Protein AF-C0FP58-F1 (afdb_monomer)

Mean predicted aligned error: 7.95 Å

pLDDT: mean 87.61, std 9.43, range [41.44, 96.5]

Organism: NCBI:txid622312

Structure (mmCIF, N/CA/C/O backbone):
data_AF-C0FP58-F1
#
_entry.id   AF-C0FP58-F1
#
loop_
_atom_site.group_PDB
_atom_site.id
_atom_site.type_symbol
_atom_site.label_atom_id
_atom_site.label_alt_id
_atom_site.label_comp_id
_atom_site.label_asym_id
_atom_site.label_entity_id
_atom_site.label_seq_id
_atom_site.pdbx_PDB_ins_code
_atom_site.Cartn_x
_atom_site.Cartn_y
_atom_site.Cartn_z
_atom_site.occupancy
_atom_site.B_iso_or_equiv
_atom_site.auth_seq_id
_atom_site.auth_comp_id
_atom_site.auth_asym_id
_atom_site.auth_atom_id
_atom_site.pdbx_PDB_model_num
ATOM 1 N N . MET A 1 1 ? -22.885 24.384 50.754 1.00 52.69 1 MET A N 1
ATOM 2 C CA . MET A 1 1 ? -21.651 23.699 50.292 1.00 52.69 1 MET A CA 1
ATOM 3 C C . MET A 1 1 ? -21.884 22.272 49.754 1.00 52.69 1 MET A C 1
ATOM 5 O O . MET A 1 1 ? -20.914 21.621 49.394 1.00 52.69 1 MET A O 1
ATOM 9 N N . PHE A 1 2 ? -23.131 21.779 49.654 1.00 57.00 2 PHE A N 1
ATOM 10 C CA . PHE A 1 2 ? -23.442 20.467 49.050 1.00 57.00 2 PHE A CA 1
ATOM 11 C C . PHE A 1 2 ? -23.624 20.533 47.520 1.00 57.00 2 PHE A C 1
ATOM 13 O O . PHE A 1 2 ? -23.069 19.703 46.813 1.00 57.00 2 PHE A O 1
ATOM 20 N N . PHE A 1 3 ? -24.275 21.581 47.000 1.00 56.25 3 PHE A N 1
ATOM 21 C CA . PHE A 1 3 ? -24.519 21.758 45.558 1.00 56.25 3 PHE A CA 1
ATOM 22 C C . PHE A 1 3 ? -23.245 21.830 44.697 1.00 56.25 3 PHE A C 1
ATOM 24 O O . PHE A 1 3 ? -23.167 21.179 43.664 1.00 56.25 3 PHE A O 1
ATOM 31 N N . LEU A 1 4 ? -22.209 22.547 45.146 1.00 57.72 4 LEU A N 1
ATOM 32 C CA . LEU A 1 4 ? -20.925 22.640 44.429 1.00 57.72 4 LEU A CA 1
ATOM 33 C C . LEU A 1 4 ? -20.188 21.294 44.333 1.00 57.72 4 LEU A C 1
ATOM 35 O O . LEU A 1 4 ? -19.531 21.022 43.336 1.00 57.72 4 LEU A O 1
ATOM 39 N N . LYS A 1 5 ? -20.301 20.435 45.355 1.00 60.06 5 LYS A N 1
ATOM 40 C CA . LYS A 1 5 ? -19.677 19.104 45.329 1.00 60.06 5 LYS A CA 1
ATOM 41 C C . LYS A 1 5 ? -20.400 18.153 44.379 1.00 60.06 5 LYS A C 1
ATOM 43 O O . LYS A 1 5 ? -19.745 17.311 43.777 1.00 60.06 5 LYS A O 1
ATOM 48 N N . GLN A 1 6 ? -21.716 18.300 44.244 1.00 60.84 6 GLN A N 1
ATOM 49 C CA . GLN A 1 6 ? -22.527 17.466 43.364 1.00 60.84 6 GLN A CA 1
ATOM 50 C C . GLN A 1 6 ? -22.340 17.838 41.891 1.00 60.84 6 GLN A C 1
ATOM 52 O O . GLN A 1 6 ? -22.104 16.948 41.085 1.00 60.84 6 GLN A O 1
ATOM 57 N N . HIS A 1 7 ? -22.285 19.135 41.569 1.00 64.06 7 HIS A N 1
ATOM 58 C CA . HIS A 1 7 ? -21.921 19.595 40.224 1.00 64.06 7 HIS A CA 1
ATOM 59 C C . HIS A 1 7 ? -20.518 19.135 39.813 1.00 64.06 7 HIS A C 1
ATOM 61 O O . HIS A 1 7 ? -20.362 18.533 38.760 1.00 64.06 7 HIS A O 1
ATOM 67 N N . ASN A 1 8 ? -19.513 19.288 40.683 1.00 69.19 8 ASN A N 1
ATOM 68 C CA . ASN A 1 8 ? -18.166 18.794 40.381 1.00 69.19 8 ASN A CA 1
ATOM 69 C C . ASN A 1 8 ? -18.122 17.266 40.190 1.00 69.19 8 ASN A C 1
ATOM 71 O O . ASN A 1 8 ? -17.312 16.765 39.416 1.00 69.19 8 ASN A O 1
ATOM 75 N N . TYR A 1 9 ? -18.961 16.513 40.907 1.00 76.38 9 TYR A N 1
ATOM 76 C CA . TYR A 1 9 ? -19.061 15.061 40.759 1.00 76.38 9 TYR A CA 1
ATOM 77 C C . TYR A 1 9 ? -19.710 14.669 39.424 1.00 76.38 9 TYR A C 1
ATOM 79 O O . TYR A 1 9 ? -19.182 13.810 38.719 1.00 76.38 9 TYR A O 1
ATOM 87 N N . GLU A 1 10 ? -20.805 15.331 39.048 1.00 71.56 10 GLU A N 1
ATOM 88 C CA . GLU A 1 10 ? -21.488 15.135 37.764 1.00 71.56 10 GLU A CA 1
ATOM 89 C C . GLU A 1 10 ? -20.604 15.545 36.574 1.00 71.56 10 GLU A C 1
ATOM 91 O O . GLU A 1 10 ? -20.532 14.816 35.584 1.00 71.56 10 GLU A O 1
ATOM 96 N N . ASP A 1 11 ? -19.837 16.629 36.702 1.00 73.75 11 ASP A N 1
ATOM 97 C CA . ASP A 1 11 ? -18.872 17.064 35.688 1.00 73.75 11 ASP A CA 1
ATOM 98 C C . ASP A 1 11 ? -17.728 16.051 35.522 1.00 73.75 11 ASP A C 1
ATOM 100 O O . ASP A 1 11 ? -17.342 15.720 34.400 1.00 73.75 11 ASP A O 1
ATOM 104 N N . VAL A 1 12 ? -17.195 15.502 36.622 1.00 74.06 12 VAL A N 1
ATOM 105 C CA . VAL A 1 12 ? -16.165 14.447 36.576 1.00 74.06 12 VAL A CA 1
ATOM 106 C C . VAL A 1 12 ? -16.711 13.168 35.942 1.00 74.06 12 VAL A C 1
ATOM 108 O O . VAL A 1 12 ? -16.008 12.546 35.144 1.00 74.06 12 VAL A O 1
ATOM 111 N N . LEU A 1 13 ? -17.966 12.799 36.221 1.00 72.50 13 LEU A N 1
ATOM 112 C CA . LEU A 1 13 ? -18.634 11.685 35.544 1.00 72.50 13 LEU A CA 1
ATOM 113 C C . LEU A 1 13 ? -18.759 11.948 34.037 1.00 72.50 13 LEU A C 1
ATOM 115 O O . LEU A 1 13 ? -18.394 11.082 33.241 1.00 72.50 13 LEU A O 1
ATOM 119 N N . GLY A 1 14 ? -19.171 13.153 33.633 1.00 67.19 14 GLY A N 1
ATOM 120 C CA . GLY A 1 14 ? -19.232 13.558 32.224 1.00 67.19 14 GLY A CA 1
ATOM 121 C C . GLY A 1 14 ? -17.865 13.544 31.527 1.00 67.19 14 GLY A C 1
ATOM 122 O O . GLY A 1 14 ? -17.749 13.117 30.375 1.00 67.19 14 GLY A O 1
ATOM 123 N N . MET A 1 15 ? -16.797 13.920 32.238 1.00 73.69 15 MET A N 1
ATOM 124 C CA . MET A 1 15 ? -15.424 13.903 31.722 1.00 73.69 15 ME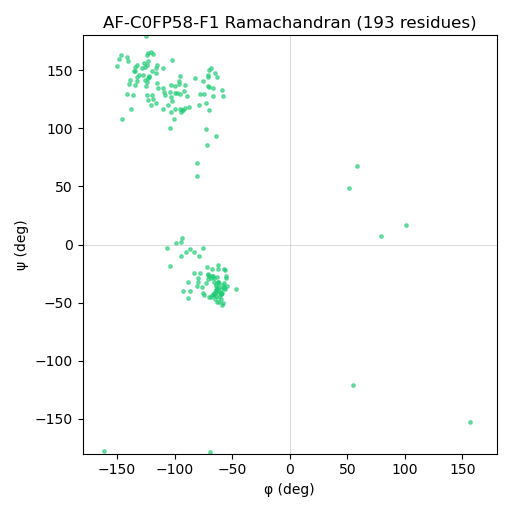T A CA 1
ATOM 125 C C . MET A 1 15 ? -14.907 12.492 31.419 1.00 73.69 15 MET A C 1
ATOM 127 O O . MET A 1 15 ? -14.092 12.335 30.507 1.00 73.69 15 MET A O 1
ATOM 131 N N . THR A 1 16 ? -15.387 11.452 32.112 1.00 69.38 16 THR A N 1
ATOM 132 C CA . THR A 1 16 ? -14.978 10.067 31.808 1.00 69.38 16 THR A CA 1
ATOM 133 C C . THR A 1 16 ? -15.374 9.635 30.391 1.00 69.38 16 THR A C 1
ATOM 135 O O . THR A 1 16 ? -14.606 8.934 29.731 1.00 69.38 16 THR A O 1
ATOM 138 N N . GLY A 1 17 ? -16.499 10.136 29.864 1.00 68.31 17 GLY A N 1
ATOM 139 C CA . GLY A 1 17 ? -16.924 9.889 28.481 1.00 68.31 17 GLY A CA 1
ATOM 140 C C . GLY A 1 17 ? -15.983 10.505 27.439 1.00 68.31 17 GLY A C 1
ATOM 141 O O . GLY A 1 17 ? -15.744 9.915 26.385 1.00 68.31 17 GLY A O 1
ATOM 142 N N . LEU A 1 18 ? -15.362 11.647 27.752 1.00 72.88 18 LEU A N 1
ATOM 143 C CA . LEU A 1 18 ? -14.390 12.303 26.868 1.00 72.88 18 LEU A CA 1
ATOM 144 C C . LEU A 1 18 ? -13.064 11.534 26.776 1.00 72.88 18 LEU A C 1
ATOM 146 O O . LEU A 1 18 ? -12.370 11.620 25.761 1.00 72.88 18 LEU A O 1
ATOM 150 N N . ILE A 1 19 ? -12.715 10.739 27.794 1.00 76.69 19 ILE A N 1
ATOM 151 C CA . ILE A 1 19 ? -11.528 9.871 27.755 1.00 76.69 19 ILE A CA 1
ATOM 152 C C . ILE A 1 19 ? -11.678 8.828 26.643 1.00 76.69 19 ILE A C 1
ATOM 154 O O . ILE A 1 19 ? -10.719 8.585 25.909 1.00 76.69 19 ILE A O 1
ATOM 158 N N . ALA A 1 20 ? -12.882 8.280 26.453 1.00 79.38 20 ALA A N 1
ATOM 159 C CA . ALA A 1 20 ? -13.157 7.298 25.406 1.00 79.38 20 ALA A CA 1
ATOM 160 C C . ALA A 1 20 ? -12.967 7.869 23.988 1.00 79.38 20 ALA A C 1
ATOM 162 O O . ALA A 1 20 ? -12.573 7.150 23.074 1.00 79.38 20 ALA A O 1
ATOM 163 N N . ILE A 1 21 ? -13.151 9.181 23.797 1.00 84.19 21 ILE A N 1
ATOM 164 C CA . ILE A 1 21 ? -12.878 9.849 22.514 1.00 84.19 21 ILE A CA 1
ATOM 165 C C . ILE A 1 21 ? -11.372 9.834 22.192 1.00 84.19 21 ILE A C 1
ATOM 167 O O . ILE A 1 21 ? -10.976 9.793 21.025 1.00 84.19 21 ILE A O 1
ATOM 171 N N . ARG A 1 22 ? -10.489 9.787 23.199 1.00 85.31 22 ARG A N 1
ATOM 172 C CA . ARG A 1 22 ? -9.040 9.683 22.951 1.00 85.31 22 ARG A CA 1
ATOM 173 C C . ARG A 1 22 ? -8.652 8.336 22.337 1.00 85.31 22 ARG A C 1
ATOM 175 O O . ARG A 1 22 ? -7.612 8.282 21.681 1.00 85.31 22 ARG A O 1
ATOM 182 N N . SER A 1 23 ? -9.481 7.294 22.474 1.00 88.06 23 SER A N 1
ATOM 183 C CA . SER A 1 23 ? -9.257 5.984 21.845 1.00 88.06 23 SER A CA 1
ATOM 184 C C . SER A 1 23 ? -9.113 6.090 20.325 1.00 88.06 23 SER A C 1
ATOM 186 O O . SER A 1 23 ? -8.232 5.445 19.761 1.00 88.06 23 SER A O 1
ATOM 188 N N . TYR A 1 24 ? -9.897 6.959 19.666 1.00 89.12 24 TYR A N 1
ATOM 189 C CA . TYR A 1 24 ? -9.759 7.205 18.225 1.00 89.12 24 TYR A CA 1
ATOM 190 C C . TYR A 1 24 ? -8.356 7.697 17.895 1.00 89.12 24 TYR A C 1
ATOM 192 O O . TYR A 1 24 ? -7.672 7.111 17.065 1.00 89.12 24 TYR A O 1
ATOM 200 N N . ARG A 1 25 ? -7.887 8.743 18.586 1.00 89.12 25 ARG A N 1
ATOM 201 C CA . ARG A 1 25 ? -6.561 9.302 18.317 1.00 89.12 25 ARG A CA 1
ATOM 202 C C . ARG A 1 25 ? -5.456 8.283 18.589 1.00 89.12 25 ARG A C 1
ATOM 204 O O . ARG A 1 25 ? -4.546 8.161 17.780 1.00 89.12 25 ARG A O 1
ATOM 211 N N . LYS A 1 26 ? -5.580 7.506 19.669 1.00 90.94 26 LYS A N 1
ATOM 212 C CA . LYS A 1 26 ? -4.622 6.449 20.014 1.00 90.94 26 LYS A CA 1
ATOM 213 C C . LYS A 1 26 ? -4.505 5.376 18.935 1.00 90.94 26 LYS A C 1
ATOM 215 O O . LYS A 1 26 ? -3.389 4.944 18.664 1.00 90.94 26 LYS A O 1
ATOM 220 N N . LEU A 1 27 ? -5.607 4.991 18.290 1.00 91.69 27 LEU A N 1
ATOM 221 C CA . LEU A 1 27 ? -5.569 4.072 17.151 1.00 91.69 27 LEU A CA 1
ATOM 222 C C . LEU A 1 27 ? -4.688 4.625 16.019 1.00 91.69 27 LEU A C 1
ATOM 224 O O . LEU A 1 27 ? -3.769 3.941 15.574 1.00 91.69 27 LEU A O 1
ATOM 228 N N . PHE A 1 28 ? -4.914 5.878 15.609 1.00 90.38 28 PHE A N 1
ATOM 229 C CA . PHE A 1 28 ? -4.113 6.521 14.558 1.00 90.38 28 PHE A CA 1
ATOM 230 C C . PHE A 1 28 ? -2.656 6.782 14.976 1.00 90.38 28 PHE A C 1
ATOM 232 O O . PHE A 1 28 ? -1.774 6.778 14.122 1.00 90.38 28 PHE A O 1
ATOM 239 N N . ASP A 1 29 ? -2.388 6.955 16.274 1.00 89.94 29 ASP A N 1
ATOM 240 C CA . ASP A 1 29 ? -1.029 7.070 16.822 1.00 89.94 29 ASP A CA 1
ATOM 241 C C . ASP A 1 29 ? -0.289 5.707 16.877 1.00 89.94 29 ASP A C 1
ATOM 243 O O . ASP A 1 29 ? 0.880 5.653 17.262 1.00 89.94 29 ASP A O 1
ATOM 247 N N . GLY A 1 30 ? -0.941 4.595 16.508 1.00 90.75 30 GLY A N 1
ATOM 248 C CA . GLY A 1 30 ? -0.315 3.271 16.437 1.00 90.75 30 GLY A CA 1
ATOM 249 C C . GLY A 1 30 ? -0.596 2.337 17.619 1.00 90.75 30 GLY A C 1
ATOM 250 O O . GLY A 1 30 ? 0.143 1.365 17.802 1.00 90.75 30 GLY A O 1
ATOM 251 N N . ALA A 1 31 ? -1.624 2.615 18.431 1.00 92.56 31 ALA A N 1
ATOM 252 C CA . ALA A 1 31 ? -2.043 1.779 19.562 1.00 92.56 31 ALA A CA 1
ATOM 253 C C . ALA A 1 31 ? -2.901 0.575 19.116 1.00 92.56 31 ALA A C 1
ATOM 255 O O . ALA A 1 31 ? -4.052 0.413 19.534 1.00 92.56 31 ALA A O 1
ATOM 256 N N . PHE A 1 32 ? -2.338 -0.266 18.250 1.00 94.25 32 PHE A N 1
ATOM 257 C CA . PHE A 1 32 ? -2.959 -1.488 17.739 1.00 94.25 32 PHE A CA 1
ATOM 258 C C . PHE A 1 32 ? -1.915 -2.581 17.488 1.00 94.25 32 PHE A C 1
ATOM 260 O O . PHE A 1 32 ? -0.718 -2.302 17.371 1.00 94.25 32 PHE A O 1
ATOM 267 N N . THR A 1 33 ? -2.382 -3.819 17.367 1.00 94.00 33 THR A N 1
ATOM 268 C CA . THR A 1 33 ? -1.621 -4.952 16.824 1.00 94.00 33 THR A CA 1
ATOM 269 C C . THR A 1 33 ? -2.339 -5.501 15.599 1.00 94.00 33 THR A C 1
ATOM 271 O O . THR A 1 33 ? -3.560 -5.401 15.502 1.00 94.00 33 THR A O 1
ATOM 274 N N . VAL A 1 34 ? -1.596 -6.047 14.640 1.00 94.25 34 VAL A N 1
ATOM 275 C CA . VAL A 1 34 ? -2.187 -6.733 13.484 1.00 94.25 34 VAL A CA 1
ATOM 276 C C . VAL A 1 34 ? -2.410 -8.188 13.894 1.00 94.25 34 VAL A C 1
ATOM 278 O O . VAL A 1 34 ? -1.461 -8.857 14.277 1.00 94.25 34 VAL A O 1
ATOM 281 N N . ASN A 1 35 ? -3.660 -8.650 13.894 1.00 91.88 35 ASN A N 1
ATOM 282 C CA . ASN A 1 35 ? -4.026 -10.002 14.329 1.00 91.88 35 ASN A CA 1
ATOM 283 C C . ASN A 1 35 ? -4.072 -11.000 13.173 1.00 91.88 35 ASN A C 1
ATOM 285 O O . ASN A 1 35 ? -3.710 -12.159 13.350 1.00 91.88 35 ASN A O 1
ATOM 289 N N . SER A 1 36 ? -4.587 -10.577 12.020 1.00 92.00 36 SER A N 1
ATOM 290 C CA . SER A 1 36 ? -4.663 -11.424 10.833 1.00 92.00 36 SER A CA 1
ATOM 291 C C . SER A 1 36 ? -4.572 -10.602 9.558 1.00 92.00 36 SER A C 1
ATOM 293 O O . SER A 1 36 ? -4.938 -9.420 9.522 1.00 92.00 36 SER A O 1
ATOM 295 N N . THR A 1 37 ? -4.089 -11.261 8.510 1.00 94.06 37 THR A N 1
ATOM 296 C CA . THR A 1 37 ? -4.056 -10.753 7.146 1.00 94.06 37 THR A CA 1
ATOM 297 C C . THR A 1 37 ? -4.774 -11.749 6.245 1.00 94.06 37 THR A C 1
ATOM 299 O O . THR A 1 37 ? -4.528 -12.953 6.288 1.00 94.06 37 THR A O 1
ATOM 302 N N . GLU A 1 38 ? -5.722 -11.260 5.457 1.00 93.44 38 GLU A N 1
ATOM 303 C CA . GLU A 1 38 ? -6.550 -12.092 4.586 1.00 93.44 38 GLU A CA 1
ATOM 304 C C . GLU A 1 38 ? -6.638 -11.439 3.214 1.00 93.44 38 GLU A C 1
ATOM 306 O O . GLU A 1 38 ? -6.827 -10.230 3.107 1.00 93.44 38 GLU A O 1
ATOM 311 N N . THR A 1 39 ? -6.520 -12.228 2.151 1.00 92.06 39 THR A N 1
ATOM 312 C CA . THR A 1 39 ? -6.810 -11.742 0.799 1.00 92.06 39 THR A CA 1
ATOM 313 C C . THR A 1 39 ? -8.199 -12.204 0.398 1.00 92.06 39 THR A C 1
ATOM 315 O O . THR A 1 39 ? -8.583 -13.345 0.650 1.00 92.06 39 THR A O 1
ATOM 318 N N . ASN A 1 40 ? -8.971 -11.307 -0.202 1.00 91.25 40 ASN A N 1
ATOM 319 C CA . ASN A 1 40 ? -10.341 -11.574 -0.603 1.00 91.25 40 ASN A CA 1
ATOM 320 C C . ASN A 1 40 ? -10.578 -11.110 -2.043 1.00 91.25 40 ASN A C 1
ATOM 322 O O . ASN A 1 40 ? -9.896 -10.217 -2.545 1.00 91.25 40 ASN A O 1
ATOM 326 N N . ILE A 1 41 ? -11.555 -11.728 -2.701 1.00 89.06 41 ILE A N 1
ATOM 327 C CA . ILE A 1 41 ? -12.029 -11.335 -4.025 1.00 89.06 41 ILE A CA 1
ATOM 328 C C . ILE A 1 41 ? -13.479 -10.898 -3.871 1.00 89.06 41 ILE A C 1
ATOM 330 O O . ILE A 1 41 ? -14.328 -11.672 -3.430 1.00 89.06 41 ILE A O 1
ATOM 334 N N . TYR A 1 42 ? -13.778 -9.663 -4.253 1.00 85.00 42 TYR A N 1
ATOM 335 C CA . TYR A 1 42 ? -15.135 -9.129 -4.246 1.00 85.00 42 TYR A CA 1
ATOM 336 C C . TYR A 1 42 ? -15.498 -8.613 -5.636 1.00 85.00 42 TYR A C 1
ATOM 338 O O . TYR A 1 42 ? -14.638 -8.437 -6.492 1.00 85.00 42 TYR A O 1
ATOM 346 N N . LYS A 1 43 ? -16.789 -8.410 -5.893 1.00 83.62 43 LYS A N 1
ATOM 347 C CA . LYS A 1 43 ? -17.251 -7.797 -7.141 1.00 83.62 43 LYS A CA 1
ATOM 348 C C . LYS A 1 43 ? -17.502 -6.320 -6.900 1.00 83.62 43 LYS A C 1
ATOM 350 O O . LYS A 1 43 ? -18.185 -5.968 -5.935 1.00 83.62 43 LYS A O 1
ATOM 355 N N . ASP A 1 44 ? -16.957 -5.473 -7.762 1.00 79.81 44 ASP A N 1
ATOM 356 C CA . ASP A 1 44 ? -17.274 -4.051 -7.749 1.00 79.81 44 ASP A CA 1
ATOM 357 C C . ASP A 1 44 ? -18.729 -3.795 -8.201 1.00 79.81 44 ASP A C 1
ATOM 359 O O . ASP A 1 44 ? -19.493 -4.715 -8.512 1.00 79.81 44 ASP A O 1
ATOM 363 N N . ARG A 1 45 ? -19.130 -2.519 -8.255 1.00 77.94 45 ARG A N 1
ATOM 364 C CA . ARG A 1 45 ? -20.480 -2.116 -8.692 1.00 77.94 45 ARG A CA 1
ATOM 365 C C . ARG A 1 45 ? -20.796 -2.502 -10.142 1.00 77.94 45 ARG A C 1
ATOM 367 O O . ARG A 1 45 ? -21.969 -2.599 -10.488 1.00 77.94 45 ARG A O 1
ATOM 374 N N . ASN A 1 46 ? -19.773 -2.730 -10.959 1.00 82.44 46 ASN A N 1
ATOM 375 C CA . ASN A 1 46 ? -19.880 -3.133 -12.357 1.00 82.44 46 ASN A CA 1
ATOM 376 C C . ASN A 1 46 ? -19.801 -4.662 -12.526 1.00 82.44 46 ASN A C 1
ATOM 378 O O . ASN A 1 46 ? -19.846 -5.163 -13.647 1.00 82.44 46 ASN A O 1
ATOM 382 N N . GLY A 1 47 ? -19.692 -5.417 -11.426 1.00 81.31 47 GLY A N 1
ATOM 383 C CA . GLY A 1 47 ? -19.563 -6.871 -11.437 1.00 81.31 47 GLY A CA 1
ATOM 384 C C . GLY A 1 47 ? -18.152 -7.378 -11.748 1.00 81.31 47 GLY A C 1
ATOM 385 O O . GLY A 1 47 ? -17.975 -8.590 -11.890 1.00 81.31 47 GLY A O 1
ATOM 386 N N . ILE A 1 48 ? -17.161 -6.488 -11.835 1.00 82.94 48 ILE A N 1
ATOM 387 C CA . ILE A 1 48 ? -15.768 -6.827 -12.122 1.00 82.94 48 ILE A CA 1
ATOM 388 C C . ILE A 1 48 ? -15.133 -7.384 -10.841 1.00 82.94 48 ILE A C 1
ATOM 390 O O . ILE A 1 48 ? -15.263 -6.766 -9.779 1.00 82.94 48 ILE A O 1
ATOM 394 N N . PRO A 1 49 ? -14.469 -8.554 -10.900 1.00 85.12 49 PRO A N 1
ATOM 395 C CA . PRO A 1 49 ? -13.762 -9.097 -9.752 1.00 85.12 49 PRO A CA 1
ATOM 396 C C . PRO A 1 49 ? -12.567 -8.20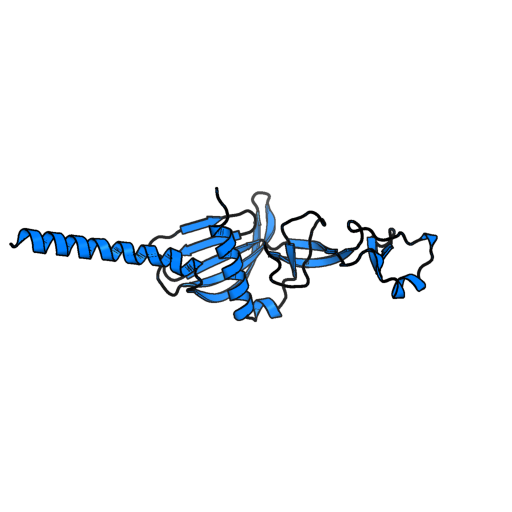7 -9.402 1.00 85.12 49 PRO A C 1
ATOM 398 O O . PRO A 1 49 ? -11.735 -7.905 -10.251 1.00 85.12 49 PRO A O 1
ATOM 401 N N . GLN A 1 50 ? -12.486 -7.814 -8.139 1.00 87.62 50 GLN A N 1
ATOM 402 C CA . GLN A 1 50 ? -11.414 -7.019 -7.559 1.00 87.62 50 GLN A CA 1
ATOM 403 C C . GLN A 1 50 ? -10.794 -7.789 -6.397 1.00 87.62 50 GLN A C 1
ATOM 405 O O . GLN A 1 50 ? -11.495 -8.487 -5.657 1.00 87.62 50 GLN A O 1
ATOM 410 N N . LYS A 1 51 ? -9.477 -7.662 -6.233 1.00 92.12 51 LYS A N 1
ATOM 411 C CA . LYS A 1 51 ? -8.739 -8.245 -5.110 1.00 92.12 51 LYS A CA 1
ATOM 412 C C . LYS A 1 51 ? -8.551 -7.206 -4.017 1.00 92.12 51 LYS A C 1
ATOM 414 O O . LYS A 1 51 ? -8.264 -6.044 -4.285 1.00 92.12 51 LYS A O 1
ATOM 419 N N . GLU A 1 52 ? -8.673 -7.636 -2.773 1.00 94.31 52 GLU A N 1
ATOM 420 C CA . GLU A 1 52 ? -8.400 -6.799 -1.613 1.00 94.31 52 GLU A CA 1
ATOM 421 C C . GLU A 1 52 ? -7.570 -7.541 -0.570 1.00 94.31 52 GLU A C 1
ATOM 423 O O . GLU A 1 52 ? -7.677 -8.758 -0.419 1.00 94.31 52 GLU A O 1
ATOM 428 N N . LEU A 1 53 ? -6.757 -6.788 0.164 1.00 94.94 53 LEU A N 1
ATOM 429 C CA . LEU A 1 53 ? -6.076 -7.237 1.369 1.00 94.94 53 LEU A CA 1
ATOM 430 C C . LEU A 1 53 ? -6.812 -6.670 2.581 1.00 94.94 53 LEU A C 1
ATOM 432 O O . LEU A 1 53 ? -7.040 -5.466 2.675 1.00 94.94 53 LEU A O 1
ATOM 436 N N . ILE A 1 54 ? -7.180 -7.539 3.510 1.00 95.62 54 ILE A N 1
ATOM 437 C CA . ILE A 1 54 ? -7.881 -7.209 4.743 1.00 95.62 54 ILE A CA 1
ATOM 438 C C . ILE A 1 54 ? -6.914 -7.423 5.901 1.00 95.62 54 ILE A C 1
ATOM 440 O O . ILE A 1 54 ? -6.477 -8.542 6.159 1.00 95.62 54 ILE A O 1
ATOM 444 N N . LEU A 1 55 ? -6.596 -6.344 6.608 1.00 96.06 55 LEU A N 1
ATOM 445 C CA . LEU A 1 55 ? -5.845 -6.378 7.856 1.00 96.06 55 LEU A CA 1
ATOM 446 C C . LEU A 1 55 ? -6.832 -6.260 9.015 1.00 96.06 55 LEU A C 1
ATOM 448 O O . LEU A 1 55 ? -7.511 -5.236 9.156 1.00 96.06 55 LEU A O 1
ATOM 452 N N . THR A 1 56 ? -6.909 -7.295 9.847 1.00 96.31 56 THR A N 1
ATOM 453 C CA . THR A 1 56 ? -7.676 -7.251 11.095 1.00 96.31 56 THR A CA 1
ATOM 454 C C . THR A 1 56 ? -6.758 -6.781 12.210 1.00 96.31 56 THR A C 1
ATOM 456 O O . THR A 1 56 ? -5.766 -7.428 12.537 1.00 96.31 56 THR A O 1
ATOM 459 N N . LEU A 1 57 ? -7.094 -5.641 12.795 1.00 96.19 57 LEU A N 1
ATOM 460 C CA . LEU A 1 57 ? -6.352 -4.983 13.855 1.00 96.19 57 LEU A CA 1
ATOM 461 C C . LEU A 1 57 ? -7.054 -5.212 15.190 1.00 96.19 57 LEU A C 1
ATOM 463 O O . LEU A 1 57 ? -8.272 -5.051 15.292 1.00 96.19 57 LEU A O 1
ATOM 467 N N . GLN A 1 58 ? -6.278 -5.509 16.224 1.00 96.50 58 GLN A N 1
ATOM 468 C CA . GLN A 1 58 ? -6.727 -5.458 17.607 1.00 96.50 58 GLN A CA 1
ATOM 469 C C . GLN A 1 58 ? -6.349 -4.103 18.199 1.00 96.50 58 GLN A C 1
ATOM 471 O O . GLN A 1 58 ? -5.173 -3.756 18.322 1.00 96.50 58 GLN A O 1
ATOM 476 N N . ASN A 1 59 ? -7.361 -3.333 18.575 1.00 94.25 59 ASN A N 1
ATOM 477 C CA . ASN A 1 59 ? -7.189 -2.029 19.196 1.00 94.25 59 ASN A CA 1
ATOM 478 C C . ASN A 1 59 ? -6.753 -2.218 20.655 1.00 94.25 59 ASN A C 1
ATOM 480 O O . ASN A 1 59 ? -7.281 -3.079 21.357 1.00 94.25 59 ASN A O 1
ATOM 484 N N . GLN A 1 60 ? -5.833 -1.387 21.150 1.00 94.06 60 GLN A N 1
ATOM 485 C CA . GLN A 1 60 ? -5.489 -1.391 22.581 1.00 94.06 60 GLN A CA 1
ATOM 486 C C . GLN A 1 60 ? -6.611 -0.809 23.450 1.00 94.06 60 GLN A C 1
ATOM 488 O O . GLN A 1 60 ? -6.770 -1.195 24.605 1.00 94.06 60 GLN A O 1
ATOM 493 N N . TYR A 1 61 ? -7.387 0.117 22.886 1.00 91.94 61 TYR A N 1
ATOM 494 C CA . TYR A 1 61 ? -8.506 0.773 23.551 1.00 91.94 61 TYR A CA 1
ATOM 495 C C . TYR A 1 61 ? -9.778 0.587 22.724 1.00 91.94 61 TYR A C 1
ATOM 497 O O . TYR A 1 61 ? -9.718 0.711 21.497 1.00 91.94 61 TYR A O 1
ATOM 505 N N . PRO A 1 62 ? -10.932 0.339 23.365 1.00 92.44 62 PRO A N 1
ATOM 506 C CA . PRO A 1 62 ? -12.184 0.202 22.648 1.00 92.44 62 PRO A CA 1
ATOM 507 C C . PRO A 1 62 ? -12.574 1.534 22.009 1.00 92.44 62 PRO A C 1
ATOM 509 O O . PRO A 1 62 ? -12.521 2.599 22.634 1.00 92.44 62 PRO A O 1
ATOM 512 N N . ILE A 1 63 ? -12.989 1.451 20.753 1.00 92.19 63 ILE A N 1
ATOM 513 C CA . ILE A 1 63 ? -13.571 2.556 20.010 1.00 92.19 63 ILE A CA 1
ATOM 514 C C . ILE A 1 63 ? -15.035 2.711 20.455 1.00 92.19 63 ILE A C 1
ATOM 516 O O . ILE A 1 63 ? -15.798 1.752 20.331 1.00 92.19 63 ILE A O 1
ATOM 520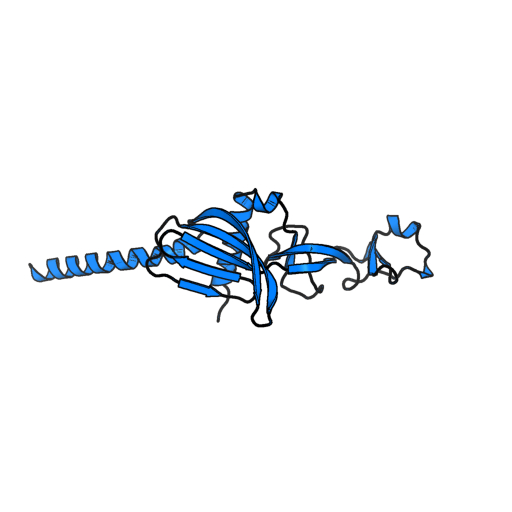 N N . PRO A 1 64 ? -15.441 3.876 20.998 1.00 89.31 64 PRO A N 1
ATOM 521 C CA . PRO A 1 64 ? -16.730 4.016 21.682 1.00 89.31 64 PRO A CA 1
ATOM 522 C C . PRO A 1 64 ? -17.940 3.968 20.745 1.00 89.31 64 PRO A C 1
ATOM 524 O O . PRO A 1 64 ? -19.028 3.598 21.175 1.00 89.31 64 PRO A O 1
ATOM 527 N N . GLN A 1 65 ? -17.769 4.335 19.474 1.00 90.25 65 GLN A N 1
ATOM 528 C CA . GLN A 1 65 ? -18.807 4.241 18.457 1.00 90.25 65 GLN A CA 1
ATOM 529 C C . GLN A 1 65 ? -18.191 3.756 17.151 1.00 90.25 65 GLN A C 1
ATOM 531 O O . GLN A 1 65 ? -17.113 4.199 16.759 1.00 90.25 65 GLN A O 1
ATOM 536 N N . ARG A 1 66 ? -18.891 2.856 16.458 1.00 93.62 66 ARG A N 1
ATOM 537 C CA . ARG A 1 66 ? -18.441 2.368 15.159 1.00 93.62 66 ARG A CA 1
ATOM 538 C C . ARG A 1 66 ? -18.272 3.527 14.180 1.00 93.62 66 ARG A C 1
ATOM 540 O O . ARG A 1 66 ? -19.203 4.302 13.960 1.00 93.62 66 ARG A O 1
ATOM 547 N N . VAL A 1 67 ? -17.103 3.593 13.555 1.00 92.00 67 VAL A N 1
ATOM 548 C CA . VAL A 1 67 ? -16.781 4.569 12.509 1.00 92.00 67 VAL A CA 1
ATOM 549 C C . VAL A 1 67 ? -16.225 3.857 11.287 1.00 92.00 67 VAL A C 1
ATOM 551 O O . VAL A 1 67 ? -15.621 2.789 11.392 1.00 92.00 67 VAL A O 1
ATOM 554 N N . SER A 1 68 ? -16.428 4.451 10.116 1.00 92.69 68 SER A N 1
ATOM 555 C CA . SER A 1 68 ? -15.788 3.994 8.889 1.00 92.69 68 SER A CA 1
ATOM 556 C C . SER A 1 68 ? -15.317 5.171 8.055 1.00 92.69 68 SER A C 1
ATOM 558 O O . SER A 1 68 ? -16.038 6.162 7.943 1.00 92.69 68 SER A O 1
ATOM 560 N N . CYS A 1 69 ? -14.155 5.037 7.431 1.00 89.50 69 CYS A N 1
ATOM 561 C CA . CYS A 1 69 ? -13.630 5.997 6.471 1.00 89.50 69 CYS A CA 1
ATOM 562 C C . CYS A 1 69 ? -13.156 5.281 5.206 1.00 89.50 69 CYS A C 1
ATOM 564 O O . CYS A 1 69 ? -12.679 4.148 5.250 1.00 89.50 69 CYS A O 1
ATOM 566 N N . GLN A 1 70 ? -13.328 5.946 4.066 1.00 87.88 70 GLN A N 1
ATOM 567 C CA . GLN A 1 70 ? -13.013 5.404 2.752 1.00 87.88 70 GLN A CA 1
ATOM 568 C C . GLN A 1 70 ? -12.215 6.420 1.938 1.00 87.88 70 GLN A C 1
ATOM 570 O O . GLN A 1 70 ? -12.522 7.609 1.954 1.00 87.88 70 GLN A O 1
ATOM 575 N N . THR A 1 71 ? -11.229 5.926 1.202 1.00 85.31 71 THR A N 1
ATOM 576 C CA . THR A 1 71 ? -10.580 6.585 0.065 1.00 85.31 71 THR A CA 1
ATOM 577 C C . THR A 1 71 ? -10.668 5.661 -1.153 1.00 85.31 71 THR A C 1
ATOM 579 O O . THR A 1 71 ? -11.191 4.549 -1.053 1.00 85.31 71 THR A O 1
ATOM 582 N N . ASP A 1 72 ? -10.148 6.088 -2.304 1.00 82.50 72 ASP A N 1
ATOM 583 C CA . ASP A 1 72 ? -10.154 5.271 -3.526 1.00 82.50 72 ASP A CA 1
ATOM 584 C C . ASP A 1 72 ? -9.457 3.913 -3.345 1.00 82.50 72 ASP A C 1
ATOM 586 O O . ASP A 1 72 ? -9.913 2.907 -3.877 1.00 82.50 72 ASP A O 1
ATOM 590 N N . ALA A 1 73 ? -8.380 3.869 -2.555 1.00 86.69 73 ALA A N 1
ATOM 591 C CA . ALA A 1 73 ? -7.576 2.663 -2.355 1.0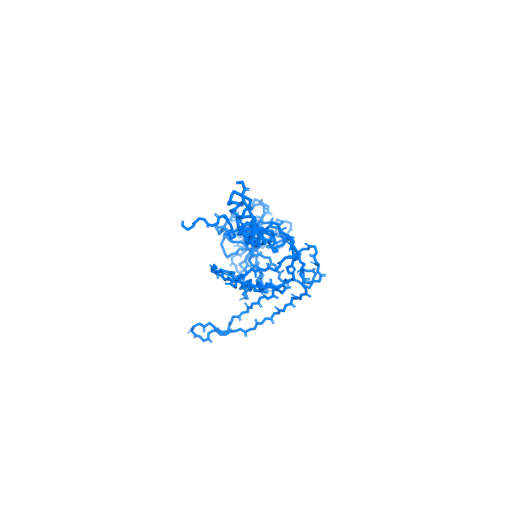0 86.69 73 ALA A CA 1
ATOM 592 C C . ALA A 1 73 ? -7.824 1.963 -1.007 1.00 86.69 73 ALA A C 1
ATOM 594 O O . ALA A 1 73 ? -7.513 0.778 -0.867 1.00 86.69 73 ALA A O 1
ATO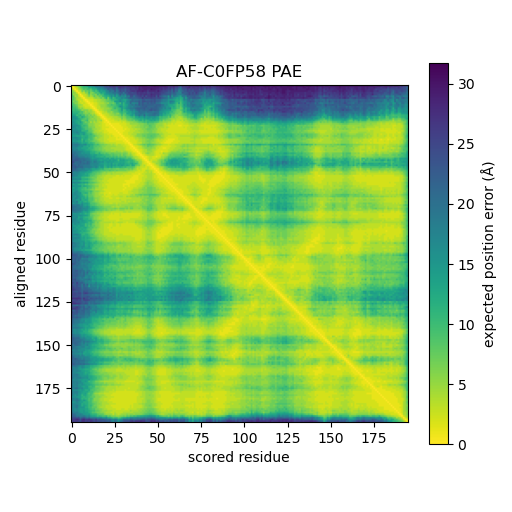M 595 N N . PHE A 1 74 ? -8.400 2.645 -0.012 1.00 91.69 74 PHE A N 1
ATOM 596 C CA . PHE A 1 74 ? -8.475 2.140 1.361 1.00 91.69 74 PHE A CA 1
ATOM 597 C C . PHE A 1 74 ? -9.868 2.275 1.957 1.00 91.69 74 PHE A C 1
ATOM 599 O O . PHE A 1 74 ? -10.562 3.266 1.756 1.00 91.69 74 PHE A O 1
ATOM 606 N N . TYR A 1 75 ? -10.255 1.304 2.772 1.00 92.88 75 TYR A N 1
ATOM 607 C CA . TYR A 1 75 ? -11.480 1.357 3.550 1.00 92.88 75 TYR A CA 1
ATOM 608 C C . TYR A 1 75 ? -11.225 0.843 4.962 1.00 92.88 75 TYR A C 1
ATOM 610 O O . TYR A 1 75 ? -10.871 -0.316 5.161 1.00 92.88 75 TYR A O 1
ATOM 618 N N . LEU A 1 76 ? -11.391 1.713 5.950 1.00 94.56 76 LEU A N 1
ATOM 619 C CA . LEU A 1 76 ? -11.179 1.408 7.356 1.00 94.56 76 LEU A CA 1
ATOM 620 C C . LEU A 1 76 ? -12.528 1.376 8.072 1.00 94.56 76 LEU A C 1
ATOM 622 O O . LEU A 1 76 ? -13.323 2.305 7.956 1.00 94.56 76 LEU A O 1
ATOM 626 N N . ILE A 1 77 ? -12.766 0.318 8.841 1.00 95.44 77 ILE A N 1
ATOM 627 C CA . ILE A 1 77 ? -13.874 0.214 9.793 1.00 95.44 77 ILE A CA 1
ATOM 628 C C . ILE A 1 77 ? -13.273 0.015 11.178 1.00 95.44 77 ILE A C 1
ATOM 630 O O . ILE A 1 77 ? -12.485 -0.906 11.363 1.00 95.44 77 ILE A O 1
ATOM 634 N N . CYS A 1 78 ? -13.685 0.812 12.156 1.00 93.81 78 CYS A N 1
ATOM 635 C CA . CYS A 1 78 ? -13.276 0.651 13.548 1.00 93.81 78 CYS A CA 1
ATOM 636 C C . CYS A 1 78 ? -14.514 0.388 14.403 1.00 93.81 78 CYS A C 1
ATOM 638 O O . CYS A 1 78 ? -15.458 1.179 14.357 1.00 93.81 78 CYS A O 1
ATOM 640 N N . ASP A 1 79 ? -14.520 -0.703 15.167 1.00 93.81 79 ASP A N 1
ATOM 641 C CA . ASP A 1 79 ? -15.666 -1.122 15.974 1.00 93.81 79 ASP A CA 1
ATOM 642 C C . ASP A 1 79 ? -15.214 -1.791 17.282 1.00 93.81 79 ASP A C 1
ATOM 644 O O . ASP A 1 79 ? -14.672 -2.901 17.299 1.00 93.81 79 ASP A O 1
ATOM 648 N N . GLY A 1 80 ? -15.397 -1.089 18.403 1.00 93.31 80 GLY A N 1
ATOM 649 C CA . GLY A 1 80 ? -14.966 -1.566 19.713 1.00 93.31 80 GLY A CA 1
ATOM 650 C C . GLY A 1 80 ? -13.476 -1.926 19.738 1.00 93.31 80 GLY A C 1
ATOM 651 O O . GLY A 1 80 ? -12.610 -1.086 19.485 1.00 93.31 80 GLY A O 1
ATOM 652 N N . MET A 1 81 ? -13.171 -3.182 20.067 1.00 95.25 81 MET A N 1
ATOM 653 C CA . MET A 1 81 ? -11.798 -3.680 20.209 1.00 95.25 81 MET A CA 1
ATOM 654 C C . MET A 1 81 ? -11.139 -4.099 18.892 1.00 95.25 81 MET A C 1
ATOM 656 O O . MET A 1 81 ? -9.951 -4.408 18.898 1.00 95.25 81 MET A O 1
ATOM 660 N N . GLN A 1 82 ? -11.870 -4.114 17.778 1.00 95.75 82 GLN A N 1
ATOM 661 C CA . GLN A 1 82 ? -11.329 -4.534 16.489 1.00 95.75 82 GLN A CA 1
ATOM 662 C C . GLN A 1 82 ? -11.486 -3.436 15.442 1.00 95.75 82 GLN A C 1
ATOM 664 O O . GLN A 1 82 ? -12.492 -2.730 15.388 1.00 95.75 82 GLN A O 1
ATOM 669 N N . SER A 1 83 ? -10.491 -3.308 14.575 1.00 95.88 83 SER A N 1
ATOM 670 C CA . SER A 1 83 ? -10.586 -2.482 13.374 1.00 95.88 83 SER A CA 1
ATOM 671 C C . SER A 1 83 ? -10.198 -3.312 12.161 1.00 95.88 83 SER A C 1
ATOM 673 O O . SER A 1 83 ? -9.348 -4.187 12.253 1.00 95.88 83 SER A O 1
ATOM 675 N N . LYS A 1 84 ? -10.818 -3.064 11.013 1.00 96.12 84 LYS A N 1
ATOM 676 C CA . LYS A 1 84 ? -10.511 -3.741 9.754 1.00 96.12 84 LYS A CA 1
ATOM 677 C C . LYS A 1 84 ? -10.092 -2.711 8.727 1.00 96.12 84 LYS A C 1
ATOM 679 O O . LYS A 1 84 ? -10.881 -1.827 8.399 1.00 96.12 84 LYS A O 1
ATOM 684 N N . LEU A 1 85 ? -8.873 -2.842 8.220 1.00 95.81 85 LEU A N 1
ATOM 685 C CA . LEU A 1 85 ? -8.365 -2.047 7.110 1.00 95.81 85 LEU A CA 1
ATOM 686 C C . LEU A 1 85 ? -8.392 -2.901 5.843 1.00 95.81 85 LEU A C 1
ATOM 688 O O . LEU A 1 85 ? -7.674 -3.889 5.740 1.00 95.81 85 LEU A O 1
ATOM 692 N N . ARG A 1 86 ? -9.232 -2.517 4.889 1.00 95.12 86 ARG A N 1
ATOM 693 C CA . ARG A 1 86 ? -9.350 -3.127 3.566 1.00 95.12 86 ARG A CA 1
ATOM 694 C C . ARG A 1 86 ? -8.583 -2.277 2.564 1.00 95.12 86 ARG A C 1
ATOM 696 O O . ARG A 1 86 ? -8.749 -1.059 2.525 1.00 95.12 86 ARG A O 1
ATOM 703 N N . ILE A 1 87 ? -7.735 -2.921 1.781 1.00 94.56 87 ILE A N 1
ATOM 704 C CA . ILE A 1 87 ? -6.809 -2.294 0.843 1.00 94.56 87 ILE A CA 1
ATOM 705 C C . ILE A 1 87 ? -7.101 -2.877 -0.529 1.00 94.56 87 ILE A C 1
ATOM 707 O O . ILE A 1 87 ? -7.059 -4.094 -0.698 1.00 94.56 87 ILE A O 1
ATOM 711 N N . HIS A 1 88 ? -7.384 -2.023 -1.502 1.00 93.31 88 HIS A N 1
ATOM 712 C CA . HIS A 1 88 ? -7.601 -2.448 -2.879 1.00 93.31 88 HIS A CA 1
ATOM 713 C C . HIS A 1 88 ? -6.259 -2.855 -3.483 1.00 93.31 88 HIS A C 1
ATOM 715 O O . HIS A 1 88 ? -5.312 -2.067 -3.493 1.00 93.31 88 HIS A O 1
ATOM 721 N N . LEU A 1 89 ? -6.172 -4.099 -3.947 1.00 93.94 89 LEU A N 1
ATOM 722 C CA . LEU A 1 89 ? -4.982 -4.631 -4.594 1.00 93.94 89 LEU A CA 1
ATOM 723 C C . LEU A 1 89 ? -5.084 -4.398 -6.096 1.00 93.94 89 LEU A C 1
ATOM 725 O O . LEU A 1 89 ? -6.130 -4.632 -6.699 1.00 93.94 89 LEU A O 1
ATOM 729 N N . PHE A 1 90 ? -3.979 -3.979 -6.699 1.00 92.31 90 PHE A N 1
ATOM 730 C CA . PHE A 1 90 ? -3.879 -3.864 -8.145 1.00 92.31 90 PHE A CA 1
ATOM 731 C C . PHE A 1 90 ? -3.290 -5.158 -8.704 1.00 92.31 90 PHE A C 1
ATOM 733 O O . PHE A 1 90 ? -2.155 -5.509 -8.394 1.00 92.31 90 PHE A O 1
ATOM 740 N N . GLU A 1 91 ? -4.054 -5.887 -9.509 1.00 92.19 91 GLU A N 1
ATOM 741 C CA . GLU A 1 91 ? -3.568 -7.062 -10.232 1.00 92.19 91 GLU A CA 1
ATOM 742 C C . GLU A 1 91 ? -3.398 -6.710 -11.707 1.00 92.19 91 GLU A C 1
ATOM 744 O O . GLU A 1 91 ? -4.359 -6.332 -12.376 1.00 92.19 91 GLU A O 1
ATOM 749 N N . GLY A 1 92 ? -2.175 -6.840 -12.214 1.00 91.81 92 GLY A N 1
ATOM 750 C CA . GLY A 1 92 ? -1.869 -6.533 -13.604 1.00 91.81 92 GLY A CA 1
ATOM 751 C C . GLY A 1 92 ? -0.400 -6.204 -13.799 1.00 91.81 92 GLY A C 1
ATOM 752 O O . GLY A 1 92 ? 0.453 -6.651 -13.034 1.00 91.81 92 GLY A O 1
ATOM 753 N N . THR A 1 93 ? -0.118 -5.395 -14.816 1.00 94.00 93 THR A N 1
ATOM 754 C CA . THR A 1 93 ? 1.240 -4.995 -15.179 1.00 94.00 93 THR A CA 1
ATOM 755 C C . THR A 1 93 ? 1.536 -3.579 -14.696 1.00 94.00 93 THR A C 1
ATOM 757 O O . THR A 1 93 ? 0.860 -2.637 -15.105 1.00 94.00 93 THR A O 1
ATOM 760 N N . LEU A 1 94 ? 2.589 -3.402 -13.896 1.00 94.81 94 LEU A N 1
ATOM 761 C CA . LEU A 1 94 ? 3.120 -2.080 -13.539 1.00 94.81 94 LEU A CA 1
ATOM 762 C C . LEU A 1 94 ? 4.564 -1.907 -14.015 1.00 94.81 94 LEU A C 1
ATOM 764 O O . LEU A 1 94 ? 5.247 -2.872 -14.360 1.00 94.81 94 LEU A O 1
ATOM 768 N N . LYS A 1 95 ? 5.034 -0.657 -14.041 1.00 94.12 95 LYS A N 1
ATOM 769 C CA . LYS A 1 95 ? 6.373 -0.288 -14.504 1.00 94.12 95 LYS A CA 1
ATOM 770 C C . LYS A 1 95 ? 7.290 0.031 -13.329 1.00 94.12 95 LYS A C 1
ATOM 772 O O . LYS A 1 95 ? 6.945 0.828 -12.457 1.00 94.12 95 LYS A O 1
ATOM 777 N N . PHE A 1 96 ? 8.478 -0.559 -13.331 1.00 93.19 96 PHE A N 1
ATOM 778 C CA . PHE A 1 96 ? 9.597 -0.165 -12.484 1.00 93.19 96 PHE A CA 1
ATOM 779 C C . PHE A 1 96 ? 10.484 0.793 -13.272 1.00 93.19 96 PHE A C 1
ATOM 781 O O . PHE A 1 96 ? 11.062 0.391 -14.280 1.00 93.19 96 PHE A O 1
ATOM 788 N N . PHE A 1 97 ? 10.565 2.048 -12.837 1.00 91.12 97 PHE A N 1
ATOM 789 C CA . PHE A 1 97 ? 11.396 3.065 -13.477 1.00 91.12 97 PHE A CA 1
ATOM 790 C C . PHE A 1 97 ? 12.794 3.042 -12.866 1.00 91.12 97 PHE A C 1
ATOM 792 O O . PHE A 1 97 ? 12.928 3.098 -11.645 1.00 91.12 97 PHE A O 1
ATOM 799 N N . PHE A 1 98 ? 13.822 2.954 -13.708 1.00 89.12 98 PHE A N 1
ATOM 800 C CA . PHE A 1 98 ? 15.204 2.956 -13.239 1.00 89.12 98 PHE A CA 1
ATOM 801 C C . PHE A 1 98 ? 15.699 4.379 -12.992 1.00 89.12 98 PHE A C 1
ATOM 803 O O . PHE A 1 98 ? 15.414 5.297 -13.769 1.00 89.12 98 PHE A O 1
ATOM 810 N N . ASP A 1 99 ? 16.509 4.530 -11.948 1.00 85.38 99 ASP A N 1
ATOM 811 C CA . ASP A 1 99 ? 17.320 5.724 -11.747 1.00 85.38 99 ASP A CA 1
ATOM 812 C C . ASP A 1 99 ? 18.421 5.795 -12.819 1.00 85.38 99 ASP A C 1
ATOM 814 O O . ASP A 1 99 ? 18.871 4.767 -13.330 1.00 85.38 99 ASP A O 1
ATOM 818 N N . HIS A 1 100 ? 18.864 7.009 -13.156 1.00 88.88 100 HIS A N 1
ATOM 819 C CA . HIS A 1 100 ? 19.918 7.260 -14.152 1.00 88.88 100 HIS A CA 1
ATOM 820 C C . HIS A 1 100 ? 19.607 6.703 -15.556 1.00 88.88 100 HIS A C 1
ATOM 822 O O . HIS A 1 100 ? 20.289 5.793 -16.038 1.00 88.88 100 HIS A O 1
ATOM 828 N N . PRO A 1 101 ? 18.605 7.259 -16.272 1.00 88.06 101 PRO A N 1
ATOM 829 C CA . PRO A 1 101 ? 18.261 6.817 -17.626 1.00 88.06 101 PRO A CA 1
ATOM 830 C C . PRO A 1 101 ? 19.440 6.896 -18.608 1.00 88.06 101 PRO A C 1
ATOM 832 O O . PRO A 1 101 ? 19.454 6.191 -19.613 1.00 88.06 101 PRO A O 1
ATOM 835 N N . GLU A 1 102 ? 20.457 7.710 -18.321 1.00 89.38 102 GLU A N 1
ATOM 836 C CA . GLU A 1 102 ? 21.697 7.783 -19.085 1.00 89.38 102 GLU A CA 1
ATOM 837 C C . GLU A 1 102 ? 22.418 6.441 -19.231 1.00 89.38 102 GLU A C 1
ATOM 839 O O . GLU A 1 102 ? 23.116 6.271 -20.231 1.00 89.38 102 GLU A O 1
ATOM 844 N N . ASP A 1 103 ? 22.248 5.499 -18.297 1.00 92.19 103 ASP A N 1
ATOM 845 C CA . ASP A 1 103 ? 22.917 4.191 -18.276 1.00 92.19 103 ASP A CA 1
ATOM 846 C C . ASP A 1 103 ? 22.125 3.055 -18.924 1.00 92.19 103 ASP A C 1
ATOM 848 O O . ASP A 1 103 ? 22.583 1.908 -18.977 1.00 92.19 103 ASP A O 1
ATOM 852 N N . TYR A 1 104 ? 20.986 3.394 -19.526 1.00 92.62 104 TYR A N 1
ATOM 853 C CA . TYR A 1 104 ? 20.081 2.439 -20.143 1.00 92.62 104 TYR A CA 1
ATOM 854 C C . TYR A 1 104 ? 19.815 2.760 -21.618 1.00 92.62 104 TYR A C 1
ATOM 856 O O . TYR A 1 104 ? 19.894 3.896 -22.094 1.00 92.62 104 TYR A O 1
ATOM 864 N N . TYR A 1 105 ? 19.469 1.715 -22.361 1.00 92.81 105 TYR A N 1
ATOM 865 C CA . TYR A 1 105 ? 18.869 1.800 -23.683 1.00 92.81 105 TYR A CA 1
ATOM 866 C C . TYR A 1 105 ? 17.457 1.223 -23.626 1.00 92.81 105 TYR A C 1
ATOM 868 O O . TYR A 1 105 ? 17.228 0.197 -22.993 1.00 92.81 105 TYR A O 1
ATOM 876 N N . TYR A 1 106 ? 16.519 1.875 -24.301 1.00 93.12 106 TYR A N 1
ATOM 877 C CA . TYR A 1 106 ? 15.152 1.403 -24.456 1.00 93.12 106 TYR A CA 1
ATOM 878 C C . TYR A 1 106 ? 15.019 0.564 -25.727 1.00 93.12 106 TYR A C 1
ATOM 880 O O . TYR A 1 106 ? 15.466 0.976 -26.801 1.00 93.12 106 TYR A O 1
ATOM 888 N N . LEU A 1 107 ? 14.387 -0.594 -25.598 1.00 92.81 107 LEU A N 1
ATOM 889 C CA . LEU A 1 107 ? 14.096 -1.535 -26.670 1.00 92.81 107 LEU A CA 1
ATOM 890 C C . LEU A 1 107 ? 12.632 -1.368 -27.101 1.00 92.81 107 LEU A C 1
ATOM 892 O O . LEU A 1 107 ? 11.736 -1.743 -26.346 1.00 92.81 107 LEU A O 1
ATOM 896 N N . PRO A 1 108 ? 12.342 -0.798 -28.286 1.00 90.56 108 PRO A N 1
ATOM 897 C CA . PRO A 1 108 ? 10.963 -0.544 -28.701 1.00 90.56 108 PRO A CA 1
ATOM 898 C C . PRO A 1 108 ? 10.168 -1.807 -29.036 1.00 90.56 108 PRO A C 1
ATOM 900 O O . PRO A 1 108 ? 8.946 -1.772 -28.953 1.00 90.56 108 PRO A O 1
ATOM 903 N N . ALA A 1 109 ? 10.836 -2.885 -29.461 1.00 89.56 109 ALA A N 1
ATOM 904 C CA . ALA A 1 109 ? 10.158 -4.128 -29.819 1.00 89.56 109 ALA A CA 1
ATOM 905 C C . ALA A 1 109 ? 9.726 -4.912 -28.567 1.00 89.56 109 ALA A C 1
ATOM 907 O O . ALA A 1 109 ? 8.638 -5.480 -28.539 1.00 89.56 109 ALA A O 1
ATOM 908 N N . GLU A 1 110 ? 10.546 -4.886 -27.520 1.00 88.12 110 GLU A N 1
ATOM 909 C CA . GLU A 1 110 ? 10.323 -5.584 -26.255 1.00 88.12 110 GLU A CA 1
ATOM 910 C C . GLU A 1 110 ? 9.654 -4.706 -25.180 1.00 88.12 110 GLU A C 1
ATOM 912 O O . GLU A 1 110 ? 9.237 -5.214 -24.143 1.00 88.12 110 GLU A O 1
ATOM 917 N N . ASP A 1 111 ? 9.545 -3.395 -25.420 1.00 91.75 111 ASP A N 1
ATOM 918 C CA . ASP A 1 111 ? 8.971 -2.389 -24.517 1.00 91.75 111 ASP A CA 1
ATOM 919 C C . ASP A 1 111 ? 9.565 -2.420 -23.094 1.00 91.75 111 ASP A C 1
ATOM 921 O O . ASP A 1 111 ? 8.852 -2.428 -22.083 1.00 91.75 111 ASP A O 1
ATOM 925 N N . MET A 1 112 ? 10.900 -2.439 -23.027 1.00 91.44 112 MET A N 1
ATOM 926 C CA . MET A 1 112 ? 11.667 -2.396 -21.779 1.00 91.44 112 MET A CA 1
ATOM 927 C C . MET A 1 112 ? 13.018 -1.689 -21.934 1.00 91.44 112 MET A C 1
ATOM 929 O O . MET A 1 112 ? 13.570 -1.568 -23.029 1.00 91.44 112 MET A O 1
ATOM 933 N N . ALA A 1 113 ? 13.575 -1.244 -20.812 1.00 93.06 113 ALA A N 1
ATOM 934 C CA . ALA A 1 113 ? 14.911 -0.682 -20.717 1.00 93.06 113 ALA A CA 1
ATOM 935 C C . ALA A 1 113 ? 15.938 -1.729 -20.269 1.00 93.06 113 ALA A C 1
ATOM 937 O O . ALA A 1 113 ? 15.695 -2.508 -19.347 1.00 93.06 113 ALA A O 1
ATOM 938 N N . ILE A 1 114 ? 17.112 -1.708 -20.900 1.00 91.56 114 ILE A N 1
ATOM 939 C CA . ILE A 1 114 ? 18.251 -2.571 -20.580 1.00 91.56 114 ILE A CA 1
ATOM 940 C C . ILE A 1 114 ? 19.504 -1.742 -20.315 1.00 91.56 114 ILE A C 1
ATOM 942 O O . ILE A 1 114 ? 19.765 -0.740 -20.982 1.00 91.56 114 ILE A O 1
ATOM 946 N N . HIS A 1 115 ? 20.302 -2.168 -19.341 1.00 92.50 115 HIS A N 1
ATOM 947 C CA . HIS A 1 115 ? 21.547 -1.489 -19.002 1.00 92.50 115 HIS A CA 1
ATOM 948 C C . HIS A 1 115 ? 22.560 -1.577 -20.158 1.00 92.50 115 HIS A C 1
ATOM 950 O O . HIS A 1 115 ? 22.618 -2.585 -20.873 1.00 92.50 115 HIS A O 1
ATOM 956 N N . LYS A 1 116 ? 23.406 -0.551 -20.322 1.00 90.38 116 LYS A N 1
ATOM 957 C CA . LYS A 1 116 ? 24.445 -0.470 -21.372 1.00 90.38 116 LYS A CA 1
ATOM 958 C C . LYS A 1 116 ? 25.285 -1.739 -21.521 1.00 90.38 116 LYS A C 1
ATOM 960 O O . LYS A 1 116 ? 25.611 -2.117 -22.643 1.00 90.38 116 LYS A O 1
ATOM 965 N N . SER A 1 117 ? 25.625 -2.397 -20.410 1.00 89.19 117 SER A N 1
ATOM 966 C CA . SER A 1 117 ? 26.417 -3.635 -20.426 1.00 89.19 117 SER A CA 1
ATOM 967 C C . SER A 1 117 ? 25.731 -4.755 -21.215 1.00 89.19 117 SER A C 1
ATOM 969 O O . SER A 1 117 ? 26.382 -5.427 -22.012 1.00 89.19 117 SER A O 1
ATOM 971 N N . VAL A 1 118 ? 24.415 -4.905 -21.049 1.00 87.25 118 VAL A N 1
ATOM 972 C CA . VAL A 1 118 ? 23.588 -5.906 -21.740 1.00 87.25 118 VAL A CA 1
ATOM 973 C C . VAL A 1 118 ? 23.260 -5.455 -23.164 1.00 87.25 118 VAL A C 1
ATOM 975 O O . VAL A 1 118 ? 23.215 -6.269 -24.082 1.00 87.25 118 VAL A O 1
ATOM 978 N N . ALA A 1 119 ? 23.120 -4.147 -23.387 1.00 83.56 119 ALA A N 1
ATOM 979 C CA . ALA A 1 119 ? 22.828 -3.594 -24.707 1.00 83.56 119 ALA A CA 1
ATOM 980 C C . ALA A 1 119 ? 23.917 -3.874 -25.751 1.00 83.56 119 ALA A C 1
ATOM 982 O O . ALA A 1 119 ? 23.637 -3.775 -26.942 1.00 83.56 119 ALA A O 1
ATOM 983 N N . THR A 1 120 ? 25.136 -4.239 -25.340 1.00 85.25 120 THR A N 1
ATOM 984 C CA . THR A 1 120 ? 26.229 -4.652 -26.241 1.00 85.25 120 THR A CA 1
ATOM 985 C C . THR A 1 120 ? 25.836 -5.814 -27.160 1.00 85.25 120 THR A C 1
ATOM 987 O O . THR A 1 120 ? 26.335 -5.885 -28.278 1.00 85.25 120 THR A O 1
ATOM 990 N N . TYR A 1 121 ? 24.920 -6.683 -26.720 1.00 86.19 121 TYR A N 1
ATOM 991 C CA . TYR A 1 121 ? 24.452 -7.841 -27.489 1.00 86.19 121 TYR A CA 1
ATOM 992 C C . TYR A 1 121 ? 23.284 -7.528 -28.436 1.00 86.19 121 TYR A C 1
ATOM 994 O O . TYR A 1 121 ? 22.857 -8.407 -29.179 1.00 86.19 121 TYR A O 1
ATOM 1002 N N . VAL A 1 122 ? 22.762 -6.298 -28.413 1.00 85.31 122 VAL A N 1
ATOM 1003 C CA . VAL A 1 122 ? 21.635 -5.865 -29.244 1.00 85.31 122 VAL A CA 1
ATOM 1004 C C . VAL A 1 122 ? 22.121 -4.884 -30.302 1.00 85.31 122 VAL A C 1
ATOM 1006 O O . VAL A 1 122 ? 22.882 -3.954 -30.012 1.00 85.31 122 VAL A O 1
ATOM 1009 N N . ASP A 1 123 ? 21.660 -5.085 -31.533 1.00 87.50 123 ASP A N 1
ATOM 1010 C CA . ASP A 1 123 ? 22.015 -4.243 -32.667 1.00 87.50 123 ASP A CA 1
ATOM 1011 C C . ASP A 1 123 ? 21.521 -2.792 -32.470 1.00 87.50 123 ASP A C 1
ATOM 1013 O O . ASP A 1 123 ? 20.488 -2.517 -31.850 1.00 87.50 123 ASP A O 1
ATOM 1017 N N . LYS A 1 124 ? 22.316 -1.833 -32.952 1.00 85.25 124 LYS A N 1
ATOM 1018 C CA . LYS A 1 124 ? 22.135 -0.396 -32.714 1.00 85.25 124 LYS A CA 1
ATOM 1019 C C . LYS A 1 124 ? 20.815 0.125 -33.269 1.00 85.25 124 LYS A C 1
ATOM 1021 O O . LYS A 1 124 ? 20.247 1.026 -32.657 1.00 85.25 124 LYS A O 1
ATOM 1026 N N . ASP A 1 125 ? 20.332 -0.449 -34.365 1.00 87.69 125 ASP A N 1
ATOM 1027 C CA . ASP A 1 125 ? 19.078 -0.041 -35.004 1.00 87.69 125 ASP A CA 1
ATOM 1028 C C . ASP A 1 125 ? 17.835 -0.441 -34.190 1.00 87.69 125 ASP A C 1
ATOM 1030 O O . ASP A 1 125 ? 16.774 0.169 -34.327 1.00 87.69 125 ASP A O 1
ATOM 1034 N N . PHE A 1 126 ? 17.974 -1.405 -33.274 1.00 86.00 126 PHE A N 1
ATOM 1035 C CA . PHE A 1 126 ? 16.879 -1.915 -32.440 1.00 86.00 126 PHE A CA 1
ATOM 1036 C C . PHE A 1 126 ? 16.842 -1.302 -31.037 1.00 86.00 126 PHE A C 1
ATOM 1038 O O . PHE A 1 126 ? 15.967 -1.630 -30.238 1.00 86.00 126 PHE A O 1
ATOM 1045 N N . ARG A 1 127 ? 17.754 -0.374 -30.724 1.00 89.06 127 ARG A N 1
ATOM 1046 C CA . ARG A 1 127 ? 17.832 0.276 -29.410 1.00 89.06 127 ARG A CA 1
ATOM 1047 C C . ARG A 1 127 ? 17.770 1.796 -29.524 1.00 89.06 127 ARG A C 1
ATOM 1049 O O . ARG A 1 127 ? 18.441 2.417 -30.344 1.00 89.06 127 ARG A O 1
ATOM 1056 N N . LYS A 1 128 ? 16.993 2.427 -28.647 1.00 91.06 128 LYS A N 1
ATOM 1057 C CA . LYS A 1 128 ? 16.884 3.886 -28.508 1.00 91.06 128 LYS A CA 1
ATOM 1058 C C . LYS A 1 128 ? 17.531 4.325 -27.203 1.00 91.06 128 LYS A C 1
ATOM 1060 O O . LYS A 1 128 ? 17.571 3.565 -26.241 1.00 91.06 128 LYS A O 1
ATOM 1065 N N . LYS A 1 129 ? 18.048 5.555 -27.142 1.00 90.00 129 LYS A N 1
ATOM 1066 C CA . LYS A 1 129 ? 18.515 6.118 -25.863 1.00 90.00 129 LYS A CA 1
ATOM 1067 C C . LYS A 1 129 ? 17.348 6.148 -24.878 1.00 90.00 129 LYS A C 1
ATOM 1069 O O . LYS A 1 129 ? 16.255 6.582 -25.256 1.00 90.00 129 LYS A O 1
ATOM 1074 N N . ALA A 1 130 ? 17.581 5.681 -23.655 1.00 89.38 130 ALA A N 1
ATOM 1075 C CA . ALA A 1 130 ? 16.563 5.777 -22.631 1.00 89.38 130 ALA A CA 1
ATOM 1076 C C . ALA A 1 130 ? 16.389 7.241 -22.184 1.00 89.38 130 ALA A C 1
ATOM 1078 O O . ALA A 1 130 ? 17.317 8.051 -22.194 1.00 89.38 130 ALA A O 1
ATOM 1079 N N . THR A 1 131 ? 15.159 7.587 -21.846 1.00 89.06 131 THR A N 1
ATOM 1080 C CA . THR A 1 131 ? 14.698 8.841 -21.263 1.00 89.06 131 THR A CA 1
ATOM 1081 C C . THR A 1 131 ? 13.980 8.496 -19.963 1.00 89.06 131 THR A C 1
ATOM 1083 O O . THR A 1 131 ? 13.592 7.350 -19.751 1.00 89.06 131 THR A O 1
ATOM 1086 N N . ALA A 1 132 ? 13.740 9.476 -19.095 1.00 86.50 132 ALA A N 1
ATOM 1087 C CA . ALA A 1 132 ? 13.026 9.233 -17.837 1.00 86.50 132 ALA A CA 1
ATOM 1088 C C . ALA A 1 132 ? 11.625 8.600 -18.021 1.00 86.50 132 ALA A C 1
ATOM 1090 O O . ALA A 1 132 ? 11.100 7.989 -17.095 1.00 86.50 132 ALA A O 1
ATOM 1091 N N . ASP A 1 133 ? 11.021 8.743 -19.205 1.00 87.06 133 ASP A N 1
ATOM 1092 C CA . ASP A 1 133 ? 9.681 8.231 -19.508 1.00 87.06 133 ASP A CA 1
ATOM 1093 C C . ASP A 1 133 ? 9.690 6.784 -20.033 1.00 87.06 133 ASP A C 1
ATOM 1095 O O . ASP A 1 133 ? 8.771 6.023 -19.747 1.00 87.06 133 ASP A O 1
ATOM 1099 N N . ASN A 1 134 ? 10.741 6.379 -20.757 1.00 89.06 134 ASN A N 1
ATOM 1100 C CA . ASN A 1 134 ? 10.857 5.034 -21.341 1.00 89.06 134 ASN A CA 1
ATOM 1101 C C . ASN A 1 134 ? 11.876 4.130 -20.616 1.00 89.06 134 ASN A C 1
ATOM 1103 O O . ASN A 1 134 ? 12.025 2.962 -20.967 1.00 89.06 134 ASN A O 1
ATOM 1107 N N . CYS A 1 135 ? 12.579 4.650 -19.605 1.00 92.06 135 CYS A N 1
ATOM 1108 C CA . CYS A 1 135 ? 13.532 3.890 -18.804 1.00 92.06 135 CYS A CA 1
ATOM 1109 C C . CYS A 1 135 ? 12.813 3.059 -17.736 1.00 92.06 135 CYS A C 1
ATOM 1111 O O . CYS A 1 135 ? 12.864 3.368 -16.544 1.00 92.06 135 CYS A O 1
ATOM 1113 N N . TYR A 1 136 ? 12.102 2.018 -18.166 1.00 92.88 136 TYR A N 1
ATOM 1114 C CA . TYR A 1 136 ? 11.389 1.132 -17.258 1.00 92.88 136 TYR A CA 1
ATOM 1115 C C . TYR A 1 136 ? 11.458 -0.332 -17.670 1.00 92.88 136 TYR A C 1
ATOM 1117 O O . TYR A 1 136 ? 11.698 -0.668 -18.827 1.00 92.88 136 TYR A O 1
ATOM 1125 N N . THR A 1 137 ? 11.176 -1.213 -16.718 1.00 92.94 137 THR A N 1
ATOM 1126 C CA . THR A 1 137 ? 10.787 -2.597 -16.991 1.00 92.94 137 THR A CA 1
ATOM 1127 C C . THR A 1 137 ? 9.368 -2.845 -16.498 1.00 92.94 137 THR A C 1
ATOM 1129 O O . THR A 1 137 ? 8.899 -2.173 -15.579 1.00 92.94 137 THR A O 1
ATOM 1132 N N . LYS A 1 138 ? 8.662 -3.779 -17.126 1.00 93.50 138 LYS A N 1
ATOM 1133 C CA . LYS A 1 138 ? 7.308 -4.165 -16.731 1.00 93.50 138 LYS A CA 1
ATOM 1134 C C . LYS A 1 138 ? 7.352 -5.378 -15.818 1.00 93.50 138 LYS A C 1
ATOM 1136 O O . LYS A 1 138 ? 8.180 -6.268 -16.001 1.00 93.50 138 LYS A O 1
ATOM 1141 N N . LYS A 1 139 ? 6.439 -5.419 -14.853 1.00 94.00 139 LYS A N 1
ATOM 1142 C CA . LYS A 1 139 ? 6.248 -6.574 -13.984 1.00 94.00 139 LYS A CA 1
ATOM 1143 C C . LYS A 1 139 ? 4.767 -6.867 -13.815 1.00 94.00 139 LYS A C 1
ATOM 1145 O O . LYS A 1 139 ? 4.002 -5.977 -13.449 1.00 94.00 139 LYS A O 1
ATOM 1150 N N . ASP A 1 140 ? 4.406 -8.120 -14.054 1.00 93.94 140 ASP A N 1
ATOM 1151 C CA . ASP A 1 140 ? 3.083 -8.669 -13.782 1.00 93.94 140 ASP A CA 1
ATOM 1152 C C . ASP A 1 140 ? 3.062 -9.291 -12.390 1.00 93.94 140 ASP A C 1
ATOM 1154 O O . ASP A 1 140 ? 3.796 -10.244 -12.118 1.00 93.94 140 ASP A O 1
ATOM 1158 N N . ALA A 1 141 ? 2.254 -8.729 -11.496 1.00 93.81 141 ALA A N 1
ATOM 1159 C CA . ALA A 1 141 ? 2.095 -9.225 -10.134 1.00 93.81 141 ALA A CA 1
ATOM 1160 C C . ALA A 1 141 ? 0.796 -8.699 -9.501 1.00 93.81 141 ALA A C 1
ATOM 1162 O O . ALA A 1 141 ? 0.003 -7.988 -10.122 1.00 93.81 141 ALA A O 1
ATOM 1163 N N . ILE A 1 142 ? 0.591 -9.058 -8.234 1.00 93.62 142 ILE A N 1
ATOM 1164 C CA . ILE A 1 142 ? -0.389 -8.409 -7.367 1.00 93.62 142 ILE A CA 1
ATOM 1165 C C . ILE A 1 142 ? 0.354 -7.351 -6.567 1.00 93.62 142 ILE A C 1
ATOM 1167 O O . ILE A 1 142 ? 1.380 -7.630 -5.947 1.00 93.62 142 ILE A O 1
ATOM 1171 N N . PHE A 1 143 ? -0.178 -6.143 -6.571 1.00 95.06 143 PHE A N 1
ATOM 1172 C CA . PHE A 1 143 ? 0.474 -4.974 -6.031 1.00 95.06 143 PHE A CA 1
ATOM 1173 C C . PHE A 1 143 ? -0.362 -4.308 -4.942 1.00 95.06 143 PHE A C 1
ATOM 1175 O O . PHE A 1 143 ? -1.592 -4.256 -5.005 1.00 95.06 143 PHE A O 1
ATOM 1182 N N . VAL A 1 144 ? 0.335 -3.762 -3.952 1.00 94.75 144 VAL A N 1
ATOM 1183 C CA . VAL A 1 144 ? -0.228 -3.035 -2.818 1.00 94.75 144 VAL A CA 1
ATOM 1184 C C . VAL A 1 144 ? 0.084 -1.543 -2.984 1.00 94.75 144 VAL A C 1
ATOM 1186 O O . VAL A 1 144 ? 1.248 -1.191 -3.188 1.00 94.75 144 VAL A O 1
ATOM 1189 N N . PRO A 1 145 ? -0.914 -0.646 -2.897 1.00 94.00 145 PRO A N 1
ATOM 1190 C CA . PRO A 1 145 ? -0.697 0.791 -3.033 1.00 94.00 145 PRO A CA 1
ATOM 1191 C C . PRO A 1 145 ? 0.036 1.381 -1.820 1.00 94.00 145 PRO A C 1
ATOM 1193 O O . PRO A 1 145 ? -0.226 1.017 -0.673 1.00 94.00 145 PRO A O 1
ATOM 1196 N N . GLN A 1 146 ? 0.907 2.359 -2.055 1.00 91.56 146 GLN A N 1
ATOM 1197 C CA . GLN A 1 146 ? 1.579 3.151 -1.026 1.00 91.56 146 GLN A CA 1
ATOM 1198 C C . GLN A 1 146 ? 1.690 4.630 -1.452 1.00 91.56 146 GLN A C 1
ATOM 1200 O O . GLN A 1 146 ? 2.138 4.961 -2.553 1.00 91.56 146 GLN A O 1
ATOM 1205 N N . TYR A 1 147 ? 1.263 5.538 -0.566 1.00 86.44 147 TYR A N 1
ATOM 1206 C CA . TYR A 1 147 ? 1.321 6.993 -0.800 1.00 86.44 147 TYR A CA 1
ATOM 1207 C C . TYR A 1 147 ? 2.713 7.616 -0.606 1.00 86.44 147 TYR A C 1
ATOM 1209 O O . TYR A 1 147 ? 2.997 8.670 -1.164 1.00 86.44 147 TYR A O 1
ATOM 1217 N N . GLU A 1 148 ? 3.570 6.977 0.189 1.00 84.88 148 GLU A N 1
ATOM 1218 C CA . GLU A 1 148 ? 4.982 7.325 0.363 1.00 84.88 148 GLU A CA 1
ATOM 1219 C C . GLU A 1 148 ? 5.793 6.064 0.066 1.00 84.88 148 GLU A C 1
ATOM 1221 O O . GLU A 1 148 ? 5.298 4.948 0.255 1.00 84.88 148 GLU A O 1
ATOM 1226 N N . THR A 1 149 ? 7.033 6.236 -0.387 1.00 83.19 149 THR A N 1
ATOM 1227 C CA . THR A 1 149 ? 7.938 5.122 -0.674 1.00 83.19 149 THR A CA 1
ATOM 1228 C C . THR A 1 149 ? 8.411 4.479 0.627 1.00 83.19 149 THR A C 1
ATOM 1230 O O . THR A 1 149 ? 9.455 4.840 1.167 1.00 83.19 149 THR A O 1
ATOM 1233 N N . LEU A 1 150 ? 7.611 3.548 1.148 1.00 86.19 150 LEU A N 1
ATOM 1234 C CA . LEU A 1 150 ? 7.930 2.792 2.355 1.00 86.19 150 LEU A CA 1
ATOM 1235 C C . LEU A 1 150 ? 8.722 1.529 2.023 1.00 86.19 150 LEU A C 1
ATOM 1237 O O . LEU A 1 150 ? 9.710 1.224 2.686 1.00 86.19 150 LEU A O 1
ATOM 1241 N N . ILE A 1 151 ? 8.266 0.805 1.001 1.00 88.94 151 ILE A N 1
ATOM 1242 C CA . ILE A 1 151 ? 8.841 -0.463 0.567 1.00 88.94 151 ILE A CA 1
ATOM 1243 C C . ILE A 1 151 ? 9.425 -0.277 -0.831 1.00 88.94 151 ILE A C 1
ATOM 1245 O O . ILE A 1 151 ? 8.810 0.332 -1.713 1.00 88.94 151 ILE A O 1
ATOM 1249 N N . THR A 1 152 ? 10.637 -0.797 -1.007 1.00 86.62 152 THR A N 1
ATOM 1250 C CA . THR A 1 152 ? 11.340 -0.882 -2.284 1.00 86.62 152 THR A CA 1
ATOM 1251 C C . THR A 1 152 ? 11.552 -2.355 -2.648 1.00 86.62 152 THR A C 1
ATOM 1253 O O . THR A 1 152 ? 11.720 -3.185 -1.753 1.00 86.62 152 THR A O 1
ATOM 1256 N N . PRO A 1 153 ? 11.556 -2.710 -3.943 1.00 90.62 153 PRO A N 1
ATOM 1257 C CA . PRO A 1 153 ? 11.299 -1.852 -5.104 1.00 90.62 153 PRO A CA 1
ATOM 1258 C C . PRO A 1 153 ? 9.826 -1.413 -5.212 1.00 90.62 153 PRO A C 1
ATOM 1260 O O . PRO A 1 153 ? 8.925 -2.138 -4.798 1.00 90.62 153 PRO A O 1
ATOM 1263 N N . PHE A 1 154 ? 9.590 -0.227 -5.788 1.00 92.00 154 PHE A N 1
ATOM 1264 C CA . PHE A 1 154 ? 8.246 0.296 -6.053 1.00 92.00 154 PHE A CA 1
ATOM 1265 C C . PHE A 1 154 ? 7.980 0.445 -7.554 1.00 92.00 154 PHE A C 1
ATOM 1267 O O . PHE A 1 154 ? 8.889 0.648 -8.355 1.00 92.00 154 PHE A O 1
ATOM 1274 N N . PHE A 1 155 ? 6.709 0.385 -7.923 1.00 93.62 155 PHE A N 1
ATOM 1275 C CA . PHE A 1 155 ? 6.197 0.377 -9.282 1.00 93.62 155 PHE A CA 1
ATOM 1276 C C . PHE A 1 155 ? 5.158 1.488 -9.454 1.00 93.62 155 PHE A C 1
ATOM 1278 O O . PHE A 1 155 ? 4.546 1.944 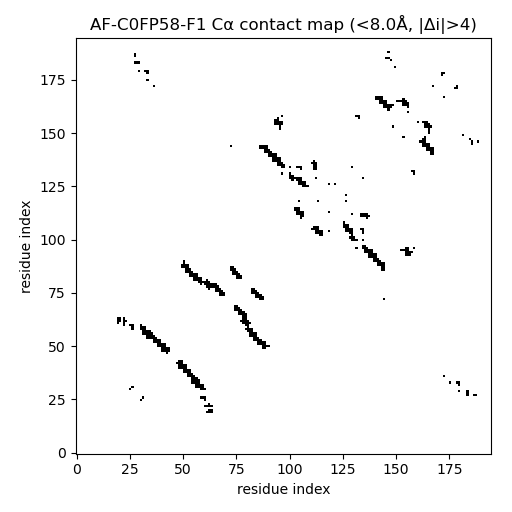-8.482 1.00 93.62 155 PHE A O 1
ATOM 1285 N N . LYS A 1 156 ? 4.962 1.937 -10.692 1.00 92.56 156 LYS A N 1
ATOM 1286 C CA . LYS A 1 156 ? 3.980 2.961 -11.069 1.00 92.56 156 LYS A CA 1
ATOM 1287 C C . LYS A 1 156 ? 3.322 2.604 -12.400 1.00 92.56 156 LYS A C 1
ATOM 1289 O O . LYS A 1 156 ? 3.910 1.874 -13.198 1.00 92.56 156 LYS A O 1
ATOM 1294 N N . GLU A 1 157 ? 2.138 3.142 -12.668 1.00 89.94 157 GLU A N 1
ATOM 1295 C CA . GLU A 1 157 ? 1.518 3.044 -13.999 1.00 89.94 157 GLU A CA 1
ATOM 1296 C C . GLU A 1 157 ? 2.227 3.986 -14.989 1.00 89.94 157 GLU A C 1
ATOM 1298 O O . GLU A 1 157 ? 2.594 3.597 -16.104 1.00 89.94 157 GLU A O 1
ATOM 1303 N N . SER A 1 158 ? 2.510 5.209 -14.538 1.00 88.06 158 SER A N 1
ATOM 1304 C CA . SER A 1 158 ? 3.254 6.244 -15.249 1.00 88.06 158 SER A CA 1
ATOM 1305 C C . SER A 1 158 ? 4.297 6.912 -14.347 1.00 88.06 158 SER A C 1
ATOM 1307 O O . SER A 1 158 ? 4.135 7.017 -13.132 1.00 88.06 158 SER A O 1
ATOM 1309 N N . SER A 1 159 ? 5.381 7.428 -14.937 1.00 82.06 159 SER A N 1
ATOM 1310 C CA . SER A 1 159 ? 6.472 8.085 -14.193 1.00 82.06 159 SER A CA 1
ATOM 1311 C C . SER A 1 159 ? 5.971 9.270 -13.345 1.00 82.06 159 SER A C 1
ATOM 1313 O O . SER A 1 159 ? 6.451 9.513 -12.232 1.00 82.06 159 SER A O 1
ATOM 1315 N N . LYS A 1 160 ? 4.935 9.962 -13.841 1.00 83.75 160 LYS A N 1
ATOM 1316 C CA . LYS A 1 160 ? 4.318 11.145 -13.219 1.00 83.75 160 LYS A CA 1
ATOM 1317 C C . LYS A 1 160 ? 3.356 10.821 -12.074 1.00 83.75 160 LYS A C 1
ATOM 1319 O O . LYS A 1 160 ? 2.936 11.747 -11.377 1.00 83.75 160 LYS A O 1
ATOM 1324 N N . ASP A 1 161 ? 3.012 9.553 -11.869 1.00 84.69 161 ASP A N 1
ATOM 1325 C CA . ASP A 1 161 ? 2.051 9.189 -10.838 1.00 84.69 161 ASP A CA 1
ATOM 1326 C C . ASP A 1 161 ? 2.648 9.373 -9.444 1.00 84.69 161 ASP A C 1
ATOM 1328 O O . ASP A 1 161 ? 3.809 9.036 -9.162 1.00 84.69 161 ASP A O 1
ATOM 1332 N N . LYS A 1 162 ? 1.823 9.955 -8.569 1.00 85.00 162 LYS A N 1
ATOM 1333 C CA . LYS A 1 162 ? 2.139 10.140 -7.149 1.00 85.00 162 LYS A CA 1
ATOM 1334 C C . LYS A 1 162 ? 1.901 8.863 -6.356 1.00 85.00 162 LYS A C 1
ATOM 1336 O O . LYS A 1 162 ? 2.633 8.597 -5.410 1.00 85.00 162 LYS A O 1
ATOM 1341 N N . LEU A 1 163 ? 0.874 8.101 -6.733 1.00 88.81 163 LEU A N 1
ATOM 1342 C CA . LEU A 1 163 ? 0.596 6.811 -6.128 1.00 88.81 163 LEU A CA 1
ATOM 1343 C C . LEU A 1 163 ? 1.616 5.805 -6.649 1.00 88.81 163 LEU A C 1
ATOM 1345 O O . LEU A 1 163 ? 1.856 5.707 -7.852 1.00 88.81 163 LEU A O 1
ATOM 1349 N N . THR A 1 164 ? 2.237 5.088 -5.725 1.00 93.00 164 THR A N 1
ATOM 1350 C CA . THR A 1 164 ? 3.194 4.035 -6.051 1.00 93.00 164 THR A CA 1
ATOM 1351 C C . THR A 1 164 ? 2.705 2.723 -5.483 1.00 93.00 164 THR A C 1
ATOM 1353 O O . THR A 1 164 ? 1.803 2.692 -4.647 1.00 93.00 164 THR A O 1
ATOM 1356 N N . TYR A 1 165 ? 3.303 1.639 -5.941 1.00 94.56 165 TYR A N 1
ATOM 1357 C CA . TYR A 1 165 ? 2.887 0.298 -5.593 1.00 94.56 165 TYR A CA 1
ATOM 1358 C C . TYR A 1 165 ? 4.098 -0.553 -5.248 1.00 94.56 165 TYR A C 1
ATOM 1360 O O . TYR A 1 165 ? 5.160 -0.358 -5.822 1.00 94.56 165 TYR A O 1
ATOM 1368 N N . PHE A 1 166 ? 3.954 -1.521 -4.359 1.00 94.94 166 PHE A N 1
ATOM 1369 C CA . PHE A 1 166 ? 4.959 -2.564 -4.154 1.00 94.94 166 PHE A CA 1
ATOM 1370 C C . PHE A 1 166 ? 4.314 -3.930 -4.350 1.00 94.94 166 PHE A C 1
ATOM 1372 O O . PHE A 1 166 ? 3.095 -4.072 -4.286 1.00 94.94 166 PHE A O 1
ATOM 1379 N N . GLU A 1 167 ? 5.120 -4.935 -4.653 1.00 94.81 167 GLU A N 1
ATOM 1380 C CA . GLU A 1 167 ? 4.619 -6.289 -4.869 1.00 94.81 167 GLU A CA 1
ATOM 1381 C C . GLU A 1 167 ? 4.129 -6.912 -3.558 1.00 94.81 167 GLU A C 1
ATOM 1383 O O . GLU A 1 167 ? 4.804 -6.842 -2.530 1.00 94.81 167 GLU A O 1
ATOM 1388 N N . LEU A 1 168 ? 2.964 -7.557 -3.599 1.00 93.44 168 LEU A N 1
ATOM 1389 C CA . LEU A 1 168 ? 2.448 -8.323 -2.476 1.00 93.44 168 LEU A CA 1
ATOM 1390 C C . LEU A 1 168 ? 3.258 -9.618 -2.324 1.00 93.44 168 LEU A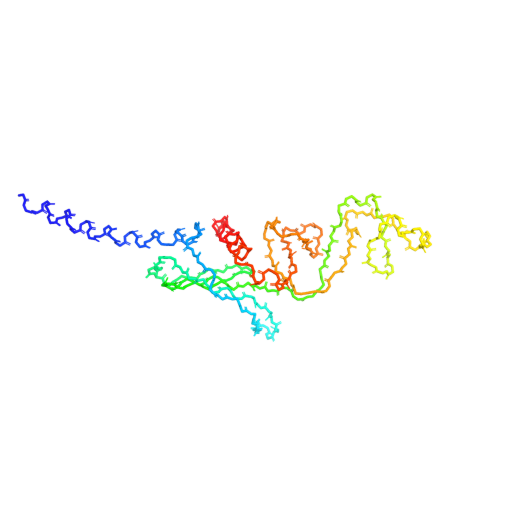 C 1
ATOM 1392 O O . LEU A 1 168 ? 3.011 -10.607 -3.016 1.00 93.44 168 LEU A O 1
ATOM 1396 N N . THR A 1 169 ? 4.215 -9.622 -1.400 1.00 92.69 169 THR A N 1
ATOM 1397 C CA . THR A 1 169 ? 5.045 -10.792 -1.091 1.00 92.69 169 THR A CA 1
ATOM 1398 C C . THR A 1 169 ? 4.592 -11.487 0.193 1.00 92.69 169 THR A C 1
ATOM 1400 O O . THR A 1 169 ? 3.960 -10.887 1.065 1.00 92.69 169 THR A O 1
ATOM 1403 N N . ARG A 1 170 ? 4.950 -12.770 0.344 1.00 90.12 170 ARG A N 1
ATOM 1404 C CA . ARG A 1 170 ? 4.743 -13.496 1.611 1.00 90.12 170 ARG A CA 1
ATOM 1405 C C . ARG A 1 170 ? 5.558 -12.885 2.748 1.00 90.12 170 ARG A C 1
ATOM 1407 O O . ARG A 1 170 ? 5.041 -12.728 3.838 1.00 90.12 170 ARG A O 1
ATOM 1414 N N . GLU A 1 171 ? 6.775 -12.428 2.458 1.00 90.94 171 GLU A N 1
ATOM 1415 C CA . GLU A 1 171 ? 7.637 -11.741 3.430 1.00 90.94 171 GLU A CA 1
ATOM 1416 C C . GLU A 1 171 ? 6.972 -10.500 4.038 1.00 90.94 171 GLU A C 1
ATOM 1418 O O . GLU A 1 171 ? 7.126 -10.233 5.228 1.00 90.94 171 GLU A O 1
ATOM 1423 N N . PHE A 1 172 ? 6.205 -9.751 3.238 1.00 91.19 172 PHE A N 1
ATOM 1424 C CA . PHE A 1 1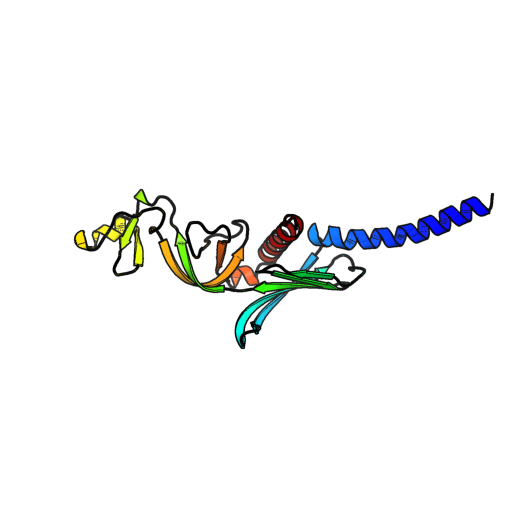72 ? 5.413 -8.634 3.741 1.00 91.19 172 PHE A CA 1
ATOM 1425 C C . PHE A 1 172 ? 4.260 -9.108 4.635 1.00 91.19 172 PHE A C 1
ATOM 1427 O O . PHE A 1 172 ? 4.049 -8.542 5.705 1.00 91.19 172 PHE A O 1
ATOM 1434 N N . LEU A 1 173 ? 3.532 -10.145 4.212 1.00 91.19 173 LEU A N 1
ATOM 1435 C CA . LEU A 1 173 ? 2.384 -10.691 4.945 1.00 91.19 173 LEU A CA 1
ATOM 1436 C C . LEU A 1 173 ? 2.766 -11.391 6.256 1.00 91.19 173 LEU A C 1
ATOM 1438 O O . LEU A 1 173 ? 1.963 -11.385 7.185 1.00 91.19 173 LEU A O 1
ATOM 1442 N N . ASP A 1 174 ? 3.969 -11.955 6.331 1.00 91.44 174 ASP A N 1
ATOM 1443 C CA . ASP A 1 174 ? 4.480 -12.683 7.497 1.00 91.44 174 ASP A CA 1
ATOM 1444 C C . ASP A 1 174 ? 5.222 -11.762 8.489 1.00 91.44 174 ASP A C 1
ATOM 1446 O O . ASP A 1 174 ? 5.618 -12.191 9.573 1.00 91.44 174 ASP A O 1
ATOM 1450 N N . SER A 1 175 ? 5.438 -10.489 8.136 1.00 92.75 175 SER A N 1
ATOM 1451 C CA . SER A 1 175 ? 6.208 -9.539 8.943 1.00 92.75 175 SER A CA 1
ATOM 1452 C C . SER A 1 175 ? 5.313 -8.542 9.674 1.00 92.75 175 SER A C 1
ATOM 1454 O O . SER A 1 175 ? 4.928 -7.500 9.137 1.00 92.75 175 SER A O 1
ATOM 1456 N N . ASP A 1 176 ? 5.076 -8.795 10.962 1.00 90.56 176 ASP A N 1
ATOM 1457 C CA . ASP A 1 176 ? 4.317 -7.895 11.846 1.00 90.56 176 ASP A CA 1
ATOM 1458 C C . ASP A 1 176 ? 4.880 -6.468 11.872 1.00 90.56 176 ASP A C 1
ATOM 1460 O O . ASP A 1 176 ? 4.134 -5.487 11.940 1.00 90.56 176 ASP 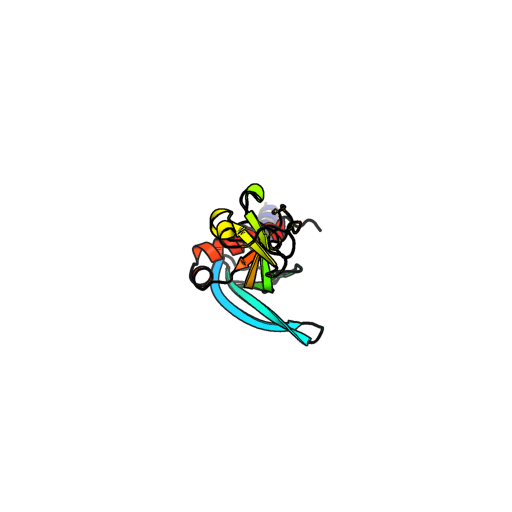A O 1
ATOM 1464 N N . SER A 1 177 ? 6.209 -6.336 11.797 1.00 91.75 177 SER A N 1
ATOM 1465 C CA . SER A 1 177 ? 6.888 -5.039 11.770 1.00 91.75 177 SER A CA 1
ATOM 1466 C C . SER A 1 177 ? 6.505 -4.239 10.524 1.00 91.75 177 SER A C 1
ATOM 1468 O O . SER A 1 177 ? 6.089 -3.081 10.637 1.00 91.75 177 SER A O 1
ATOM 1470 N N . LEU A 1 178 ? 6.576 -4.869 9.344 1.00 92.62 178 LEU A N 1
ATOM 1471 C CA . LEU A 1 178 ? 6.228 -4.229 8.074 1.00 92.62 178 LEU A CA 1
ATOM 1472 C C . LEU A 1 178 ? 4.733 -3.926 8.000 1.00 92.62 178 LEU A C 1
ATOM 1474 O O . LEU A 1 178 ? 4.361 -2.811 7.637 1.00 92.62 178 LEU A O 1
ATOM 1478 N N . LEU A 1 179 ? 3.876 -4.861 8.415 1.00 93.56 179 LEU A N 1
ATOM 1479 C CA . LEU A 1 179 ? 2.427 -4.657 8.456 1.00 93.56 179 LEU A CA 1
ATOM 1480 C C . LEU A 1 179 ? 2.046 -3.490 9.368 1.00 93.56 179 LEU A C 1
ATOM 1482 O O . LEU A 1 179 ? 1.221 -2.648 9.000 1.00 93.56 179 LEU A O 1
ATOM 1486 N N . ARG A 1 180 ? 2.673 -3.386 10.544 1.00 92.94 180 ARG A N 1
ATOM 1487 C CA . ARG A 1 180 ? 2.453 -2.271 11.471 1.00 92.94 180 ARG A CA 1
ATOM 1488 C C . ARG A 1 180 ? 2.942 -0.947 10.893 1.00 92.94 180 ARG A C 1
ATOM 1490 O O . ARG A 1 180 ? 2.245 0.066 11.017 1.00 92.94 180 ARG A O 1
ATOM 1497 N N . GLN A 1 181 ? 4.118 -0.939 10.270 1.00 92.62 181 GLN A N 1
ATOM 1498 C CA . GLN A 1 181 ? 4.686 0.255 9.648 1.00 92.62 181 GLN A CA 1
ATOM 1499 C C . GLN A 1 181 ? 3.805 0.740 8.488 1.00 92.62 181 GLN A C 1
ATOM 1501 O O . GLN A 1 181 ? 3.475 1.926 8.417 1.00 92.62 181 GLN A O 1
ATOM 1506 N N . TYR A 1 182 ? 3.350 -0.187 7.645 1.00 94.06 182 TYR A N 1
ATOM 1507 C CA . TYR A 1 182 ? 2.449 0.078 6.531 1.00 94.06 182 TYR A CA 1
ATOM 1508 C C . TYR A 1 182 ? 1.076 0.574 7.004 1.00 94.06 182 TYR A C 1
ATOM 1510 O O . TYR A 1 182 ? 0.599 1.609 6.547 1.00 94.06 182 TYR A O 1
ATOM 1518 N N . THR A 1 183 ? 0.464 -0.083 7.990 1.00 93.12 183 THR A N 1
ATOM 1519 C CA . THR A 1 183 ? -0.824 0.357 8.557 1.00 93.12 183 THR A CA 1
ATOM 1520 C C . THR A 1 183 ? -0.718 1.767 9.148 1.00 93.12 183 THR A C 1
ATOM 1522 O O . THR A 1 183 ? -1.568 2.619 8.893 1.00 93.12 183 THR A O 1
ATOM 1525 N N . SER A 1 184 ? 0.367 2.058 9.874 1.00 92.12 184 SER A N 1
ATOM 1526 C CA . SER A 1 184 ? 0.616 3.398 10.427 1.00 92.12 184 SER A CA 1
ATOM 1527 C C . SER A 1 184 ? 0.813 4.448 9.329 1.00 92.12 184 SER A C 1
ATOM 1529 O O . SER A 1 184 ? 0.391 5.594 9.477 1.00 92.12 184 SER A O 1
ATOM 1531 N N . HIS A 1 185 ? 1.444 4.072 8.213 1.00 91.31 185 HIS A N 1
ATOM 1532 C CA . HIS A 1 185 ? 1.563 4.921 7.029 1.00 91.31 185 HIS A CA 1
ATOM 1533 C C . HIS A 1 185 ? 0.192 5.273 6.438 1.00 91.31 185 HIS A C 1
ATOM 1535 O O . HIS A 1 185 ? -0.126 6.449 6.259 1.00 91.31 185 HIS A O 1
ATOM 1541 N N . VAL A 1 186 ? -0.666 4.272 6.235 1.00 91.56 186 VAL A N 1
ATOM 1542 C CA . VAL A 1 186 ? -2.038 4.477 5.743 1.00 91.56 186 VAL A CA 1
ATOM 1543 C C . VAL A 1 186 ? -2.840 5.380 6.693 1.00 91.56 186 VAL A C 1
ATOM 1545 O O . VAL A 1 186 ? -3.534 6.296 6.252 1.00 91.56 186 VAL A O 1
ATOM 1548 N N . PHE A 1 187 ? -2.700 5.190 8.006 1.00 91.19 187 PHE A N 1
ATOM 1549 C CA . PHE A 1 187 ? -3.363 6.014 9.023 1.00 91.19 187 PHE A CA 1
ATOM 1550 C C . PHE A 1 187 ? -2.914 7.477 9.005 1.00 91.19 187 PHE A C 1
ATOM 1552 O O . PHE A 1 187 ? -3.756 8.373 9.103 1.00 91.19 187 PHE A O 1
ATOM 1559 N N . ARG A 1 188 ? -1.615 7.745 8.819 1.00 88.81 188 ARG A N 1
ATOM 1560 C CA . ARG A 1 188 ? -1.116 9.117 8.623 1.00 88.81 188 ARG A CA 1
ATOM 1561 C C . ARG A 1 188 ? -1.762 9.774 7.407 1.00 88.81 188 ARG A C 1
ATOM 1563 O O . ARG A 1 188 ? -2.163 10.932 7.494 1.00 88.81 188 ARG A O 1
ATOM 1570 N N . HIS A 1 189 ? -1.922 9.033 6.311 1.00 87.19 189 HIS A N 1
ATOM 1571 C CA . HIS A 1 189 ? -2.564 9.558 5.110 1.00 87.19 189 HIS A CA 1
ATOM 1572 C C . HIS A 1 189 ? -4.051 9.883 5.330 1.00 87.19 189 HIS A C 1
ATOM 1574 O O . HIS A 1 189 ? -4.504 10.949 4.916 1.00 87.19 189 HIS A O 1
ATOM 1580 N N . PHE A 1 190 ? -4.798 9.034 6.046 1.00 85.56 190 PHE A N 1
ATOM 1581 C CA . PHE A 1 190 ? -6.188 9.335 6.420 1.00 85.56 190 PHE A CA 1
ATOM 1582 C C . PHE A 1 190 ? -6.327 10.638 7.224 1.00 85.56 190 PHE A C 1
ATOM 1584 O O . PHE A 1 190 ? -7.314 11.345 7.060 1.00 85.56 190 PHE A O 1
ATOM 1591 N N . LEU A 1 191 ? -5.350 10.975 8.075 1.00 83.12 191 LEU A N 1
ATOM 1592 C CA . LEU A 1 191 ? -5.355 12.227 8.842 1.00 83.12 191 LEU A CA 1
ATOM 1593 C C . LEU A 1 191 ? -4.891 13.447 8.033 1.00 83.12 191 LEU A C 1
ATOM 1595 O O . LEU A 1 191 ? -5.278 14.572 8.347 1.00 83.12 191 LEU A O 1
ATOM 1599 N N . ALA A 1 192 ? -4.020 13.242 7.043 1.00 79.75 192 ALA A N 1
ATOM 1600 C CA . ALA A 1 192 ? -3.450 14.310 6.225 1.00 79.75 192 ALA A CA 1
ATOM 1601 C C . ALA A 1 192 ? -4.363 14.735 5.065 1.00 79.75 192 ALA A C 1
ATOM 1603 O O . ALA A 1 192 ? -4.260 15.873 4.601 1.00 79.75 192 ALA A O 1
ATOM 1604 N N . ALA A 1 193 ? -5.250 13.847 4.606 1.00 65.56 193 ALA A N 1
ATOM 1605 C CA . ALA A 1 193 ? -6.254 14.150 3.595 1.00 65.56 193 ALA A CA 1
ATOM 1606 C C . ALA A 1 193 ? -7.241 15.204 4.132 1.00 65.56 193 ALA A C 1
ATOM 1608 O O . ALA A 1 193 ? -8.217 14.892 4.810 1.00 65.56 193 ALA A O 1
ATOM 1609 N N . LYS A 1 194 ? -6.961 16.483 3.858 1.00 48.12 194 LYS A N 1
ATOM 1610 C CA . LYS A 1 194 ? -7.919 17.570 4.066 1.00 48.12 194 LYS A CA 1
ATOM 1611 C C . LYS A 1 194 ? -9.029 17.424 3.025 1.00 48.12 194 LYS A C 1
ATOM 1613 O O . LYS A 1 194 ? -8.745 17.514 1.832 1.00 48.12 194 LYS A O 1
ATOM 1618 N N . HIS A 1 195 ? -10.245 17.163 3.497 1.00 41.44 195 HIS A N 1
ATOM 1619 C CA . HIS A 1 195 ? -11.472 17.349 2.725 1.00 41.44 195 HIS A CA 1
ATOM 1620 C C . HIS A 1 195 ? -11.693 18.831 2.414 1.00 41.44 195 HIS A C 1
ATOM 1622 O O . HIS A 1 195 ? -11.374 19.666 3.295 1.00 41.44 195 HIS A O 1
#

Foldseek 3Di:
DVVVVVVVVVVVVVVVVVVLVVLVVCVLVQQKFFDAKDKDWDADPVRDIWIKIKTKIFGNFFNPDWDWDDDPFWIWIGGTRIIIIIGTKDFFKWKQADPPLQQWWAFPVQQEIDGPVVCVPPDPVRTHRGDRFSHIDMDGAIWTKAQDCPDPPWTHNTSPDSIIIDHDDVVCRVDRPNVSVRVSRVSVVVVVPDD

Radius of gyration: 23.92 Å; Cα contacts (8 Å, |Δi|>4): 333; chains: 1; bounding box: 51×37×85 Å

Nearest PDB structures (foldseek):
  7cxv-assembly1_B-2  TM=3.392E-01  e=2.183E+00  Saccharothrix mutabilis subsp. capreolus
  3b18-assembly1_A  TM=1.911E-01  e=2.436E+00  Mycobacterium tuberculosis

Secondary structure (DSSP, 8-state):
--HHHHHHHHHHHHHHHHHHHHHHHHHHTT-EEEEEEEEEEEE-TTS-EEEEEEEEEEEEEEEEEEEEEE-SSEEEEEEEEEEEEEEEEEEEEEEEEPS-GGGEEEETTTTEEEEHHHHTTS-GGG-EE--TTT-EEEEEEEEEEESS--SSS-BBSSTT-S-EEEE--HHHHT-HHHHHHHHHHHHHHHHH---

Sequence (195 aa):
MFFLKQHNYEDVLGMTGLIAIRSYRKLFDGAFTVNSTETNIYKDRNGIPQKELILTLQNQYPIPQRVSCQTDAFYLICDGMQSKLRIHLFEGTLKFFFDHPEDYYYLPAEDMAIHKSVATYVDKDFRKKATADNCYTKKDAIFVPQYETLITPFFKESSKDKLTYFELTREFLDSDSLLRQYTSHVFRHFLAAKH

Solvent-accessible surface area (backbone atoms only — not comparable to full-atom values): 10867 Å² total; per-residue (Å²): 127,63,67,66,56,51,52,58,48,54,51,54,58,56,50,57,62,57,56,41,59,49,26,56,56,40,46,57,74,55,42,55,45,80,76,48,77,46,78,48,78,48,63,49,99,87,65,49,81,41,43,31,40,36,38,35,29,40,38,76,47,52,31,83,61,74,47,73,53,75,57,99,53,39,38,39,39,39,44,38,50,39,31,39,42,37,34,51,38,50,75,49,76,34,29,36,68,58,80,66,24,86,55,29,32,18,28,78,90,78,66,29,41,39,47,55,83,65,44,72,84,49,62,71,91,61,47,42,80,26,40,83,84,52,20,24,38,73,46,78,48,48,27,40,73,36,81,60,93,81,61,80,75,52,29,24,89,46,85,85,53,72,61,32,26,28,70,70,45,67,72,53,76,74,28,67,68,55,46,51,53,50,53,40,51,54,39,51,48,66,73,65,61,78,127